Protein AF-0000000082827332 (afdb_homodimer)

Nearest PDB structures (foldseek):
  1jls-assembly1_D  TM=3.644E-01  e=3.080E+00  Toxoplasma gondii
  1zx4-assembly1_A  TM=2.100E-01  e=2.123E+00  Punavirus P1
  1jls-assembly1_D  TM=3.646E-01  e=3.015E+00  Toxoplasma gondii
  1zx4-assembly1_A  TM=2.100E-01  e=2.075E+00  Punavirus P1

InterPro domains:
  IPR059912 Uncharacterised protein YwmA [PF27472] (19-154)

Structure (mmCIF, N/CA/C/O backbone):
data_AF-0000000082827332-model_v1
#
loop_
_entity.id
_entity.type
_entity.pdbx_description
1 polymer 'Uncharacterized protein'
#
loop_
_atom_site.group_PDB
_atom_site.id
_atom_site.type_symbol
_atom_site.label_atom_id
_atom_site.label_alt_id
_atom_site.label_comp_id
_atom_site.label_asym_id
_atom_site.label_entity_id
_atom_site.label_seq_id
_atom_site.pdbx_PDB_ins_code
_atom_site.Cartn_x
_atom_site.Cartn_y
_atom_site.Cartn_z
_atom_site.occupancy
_atom_site.B_iso_or_equiv
_atom_site.auth_seq_id
_atom_site.auth_comp_id
_atom_site.auth_asym_id
_atom_site.auth_atom_id
_atom_site.pdbx_PDB_model_num
ATOM 1 N N . MET A 1 1 ? -8.5 -27.906 13.898 1 19.55 1 MET A N 1
ATOM 2 C CA . MET A 1 1 ? -8.656 -26.453 13.898 1 19.55 1 MET A CA 1
ATOM 3 C C . MET A 1 1 ? -8.562 -25.891 12.484 1 19.55 1 MET A C 1
ATOM 5 O O . MET A 1 1 ? -7.609 -26.188 11.758 1 19.55 1 MET A O 1
ATOM 9 N N . ASP A 1 2 ? -9.648 -25.703 11.688 1 22.03 2 ASP A N 1
ATOM 10 C CA . ASP A 1 2 ? -9.945 -25.406 10.289 1 22.03 2 ASP A CA 1
ATOM 11 C C . ASP A 1 2 ? -9.336 -24.062 9.883 1 22.03 2 ASP A C 1
ATOM 13 O O . ASP A 1 2 ? -9.719 -23.016 10.406 1 22.03 2 ASP A O 1
ATOM 17 N N . HIS A 1 3 ? -8.141 -23.875 9.773 1 28.16 3 HIS A N 1
ATOM 18 C CA . HIS A 1 3 ? -7.328 -22.688 9.5 1 28.16 3 HIS A CA 1
ATOM 19 C C . HIS A 1 3 ? -7.742 -22.016 8.195 1 28.16 3 HIS A C 1
ATOM 21 O O . HIS A 1 3 ? -7.16 -22.297 7.141 1 28.16 3 HIS A O 1
ATOM 27 N N . SER A 1 4 ? -9.031 -21.922 7.93 1 31.39 4 SER A N 1
ATOM 28 C CA . SER A 1 4 ? -9.617 -21.203 6.809 1 31.39 4 SER A CA 1
ATOM 29 C C . SER A 1 4 ? -9.172 -19.75 6.793 1 31.39 4 SER A C 1
ATOM 31 O O . SER A 1 4 ? -9.422 -19 7.746 1 31.39 4 SER A O 1
ATOM 33 N N . PHE A 1 5 ? -8.078 -19.531 6.441 1 34.69 5 PHE A N 1
ATOM 34 C CA . PHE A 1 5 ? -7.566 -18.172 6.301 1 34.69 5 PHE A CA 1
ATOM 35 C C . PHE A 1 5 ? -8.5 -17.344 5.438 1 34.69 5 PHE A C 1
ATOM 37 O O . PHE A 1 5 ? -8.148 -16.969 4.309 1 34.69 5 PHE A O 1
ATOM 44 N N . PHE A 1 6 ? -9.773 -17.797 5.418 1 35.75 6 PHE A N 1
ATOM 45 C CA . PHE A 1 6 ? -10.734 -17.031 4.617 1 35.75 6 PHE A CA 1
ATOM 46 C C . PHE A 1 6 ? -11.047 -15.695 5.27 1 35.75 6 PHE A C 1
ATOM 48 O O . PHE A 1 6 ? -11.844 -15.625 6.207 1 35.75 6 PHE A O 1
ATOM 55 N N . GLN A 1 7 ? -10.227 -14.828 5.504 1 34.66 7 GLN A N 1
ATOM 56 C CA . GLN A 1 7 ? -10.82 -13.586 5.992 1 34.66 7 GLN A CA 1
ATOM 57 C C . GLN A 1 7 ? -11.125 -12.633 4.84 1 34.66 7 GLN A C 1
ATOM 59 O O . GLN A 1 7 ? -10.375 -11.672 4.613 1 34.66 7 GLN A O 1
ATOM 64 N N . PRO A 1 8 ? -12.062 -13.078 3.936 1 40.44 8 PRO A N 1
ATOM 65 C CA . PRO A 1 8 ? -12.398 -12.352 2.709 1 40.44 8 PRO A CA 1
ATOM 66 C C . PRO A 1 8 ? -12.633 -10.859 2.949 1 40.44 8 PRO A C 1
ATOM 68 O 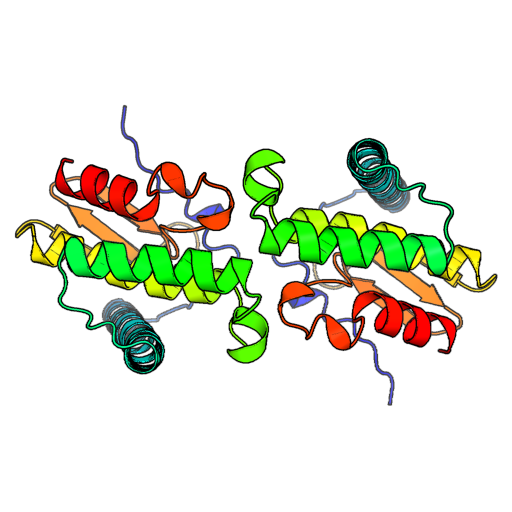O . PRO A 1 8 ? -12.367 -10.039 2.07 1 40.44 8 PRO A O 1
ATOM 71 N N . GLU A 1 9 ? -13.172 -10.664 4.074 1 39.88 9 GLU A N 1
ATOM 72 C CA . GLU A 1 9 ? -13.742 -9.328 4.258 1 39.88 9 GLU A CA 1
ATOM 73 C C . GLU A 1 9 ? -12.664 -8.258 4.129 1 39.88 9 GLU A C 1
ATOM 75 O O . GLU A 1 9 ? -12.898 -7.207 3.521 1 39.88 9 GLU A O 1
ATOM 80 N N . LYS A 1 10 ? -11.719 -8.531 4.891 1 40.97 10 LYS A N 1
ATOM 81 C CA . LYS A 1 10 ? -10.703 -7.48 4.941 1 40.97 10 LYS A CA 1
ATOM 82 C C . LYS A 1 10 ? -10.008 -7.324 3.596 1 40.97 10 LYS A C 1
ATOM 84 O O . LYS A 1 10 ? -9.594 -6.223 3.229 1 40.97 10 LYS A O 1
ATOM 89 N N . GLN A 1 11 ? -9.789 -8.562 3.051 1 43.12 11 GLN A N 1
ATOM 90 C CA . GLN A 1 11 ? -8.961 -8.547 1.847 1 43.12 11 GLN A CA 1
ATOM 91 C C . GLN A 1 11 ? -9.711 -7.922 0.675 1 43.12 11 GLN A C 1
ATOM 93 O O . GLN A 1 11 ? -9.094 -7.371 -0.239 1 43.12 11 GLN A O 1
ATOM 98 N N . TYR A 1 12 ? -11.023 -8.133 0.692 1 45.22 12 TYR A N 1
ATOM 99 C CA . TYR A 1 12 ? -11.773 -7.613 -0.446 1 45.22 12 TYR A CA 1
ATOM 100 C C . TYR A 1 12 ? -12.398 -6.262 -0.12 1 45.22 12 TYR A C 1
ATOM 102 O O . TYR A 1 12 ? -13.414 -6.191 0.572 1 45.22 12 TYR A O 1
ATOM 110 N N . GLY A 1 13 ? -11.742 -5.582 0.667 1 43.34 13 GLY A N 1
ATOM 111 C CA . GLY A 1 13 ? -12.32 -4.266 0.866 1 43.34 13 GLY A CA 1
ATOM 112 C C . GLY A 1 13 ? -13.281 -3.861 -0.242 1 43.34 13 GLY A C 1
ATOM 113 O O . GLY A 1 13 ? -14.398 -3.43 0.026 1 43.34 13 GLY A O 1
ATOM 114 N N . GLU A 1 14 ? -12.672 -3.398 -1.425 1 51.81 14 GLU A N 1
ATOM 115 C CA . GLU A 1 14 ? -13.438 -2.785 -2.508 1 51.81 14 GLU A CA 1
ATOM 116 C C . GLU A 1 14 ? -14.492 -3.742 -3.049 1 51.81 14 GLU A C 1
ATOM 118 O O . GLU A 1 14 ? -14.453 -4.941 -2.766 1 51.81 14 GLU A O 1
ATOM 123 N N . ASP A 1 15 ? -15.195 -3.211 -4.066 1 62.81 15 ASP A N 1
ATOM 124 C CA . ASP A 1 15 ? -16.328 -3.629 -4.891 1 62.81 15 ASP A CA 1
ATOM 125 C C . ASP A 1 15 ? -16.016 -4.914 -5.648 1 62.81 15 ASP A C 1
ATOM 127 O O . ASP A 1 15 ? -15.281 -4.891 -6.641 1 62.81 15 ASP A O 1
ATOM 131 N N . LEU A 1 16 ? -16.203 -6.023 -4.883 1 77.44 16 LEU A N 1
ATOM 132 C CA . LEU A 1 16 ? -16.125 -7.273 -5.637 1 77.44 16 LEU A CA 1
ATOM 133 C C . LEU A 1 16 ? -17.031 -7.223 -6.863 1 77.44 16 LEU A C 1
ATOM 135 O O . LEU A 1 16 ? -18.156 -6.719 -6.789 1 77.44 16 LEU A O 1
ATOM 139 N N . PRO A 1 17 ? -16.406 -7.617 -7.898 1 83.31 17 PRO A N 1
ATOM 140 C CA . PRO A 1 17 ? -17.281 -7.633 -9.078 1 83.31 17 PRO A CA 1
ATOM 141 C C . PRO A 1 17 ? -18.469 -8.562 -8.906 1 83.31 17 PRO A C 1
ATOM 143 O O . PRO A 1 17 ? -18.375 -9.578 -8.211 1 83.31 17 PRO A O 1
ATOM 146 N N . ILE A 1 18 ? -19.562 -8.172 -9.5 1 90.75 18 ILE A N 1
ATOM 147 C CA . ILE A 1 18 ? -20.797 -8.945 -9.43 1 90.75 18 ILE A CA 1
ATOM 148 C C . ILE A 1 18 ? -21.078 -9.594 -10.781 1 90.75 18 ILE A C 1
ATOM 150 O O . ILE A 1 18 ? -20.906 -8.961 -11.828 1 90.75 18 ILE A O 1
ATOM 154 N N . PHE A 1 19 ? -21.547 -10.898 -10.672 1 93.38 19 PHE A N 1
ATOM 155 C CA . PHE A 1 19 ? -21.797 -11.656 -11.883 1 93.38 19 PHE A CA 1
ATOM 156 C C . PHE A 1 19 ? -23.172 -12.297 -11.844 1 93.38 19 PHE A C 1
ATOM 158 O O . PHE A 1 19 ? -23.672 -12.664 -10.773 1 93.38 19 PHE A O 1
ATOM 165 N N . GLU A 1 20 ? -23.766 -12.391 -13.008 1 92.62 20 GLU A N 1
ATOM 166 C CA . GLU A 1 20 ? -25.062 -13.07 -13.094 1 92.62 20 GLU A CA 1
ATOM 167 C C . GLU A 1 20 ? -24.891 -14.578 -12.977 1 92.62 20 GLU A C 1
ATOM 169 O O . GLU A 1 20 ? -25.734 -15.25 -12.359 1 92.62 20 GLU A O 1
ATOM 174 N N . GLN A 1 21 ? -23.844 -15.062 -13.617 1 92.19 21 GLN A N 1
ATOM 175 C CA . GLN A 1 21 ? -23.594 -16.5 -13.633 1 92.19 21 GLN A CA 1
ATOM 176 C C . GLN A 1 21 ? -22.188 -16.828 -13.172 1 92.19 21 GLN A C 1
ATOM 178 O O . GLN A 1 21 ? -21.266 -16.047 -13.383 1 92.19 21 GLN A O 1
ATOM 183 N N . GLU A 1 22 ? -22.062 -18 -12.641 1 92.62 22 GLU A N 1
ATOM 184 C CA . GLU A 1 22 ? -20.781 -18.453 -12.109 1 92.62 22 GLU A CA 1
ATOM 185 C C . GLU A 1 22 ? -19.719 -18.516 -13.203 1 92.62 22 GLU A C 1
ATOM 187 O O . GLU A 1 22 ? -18.547 -18.172 -12.969 1 92.62 22 GLU A O 1
ATOM 192 N N . TRP A 1 23 ? -20.078 -18.969 -14.391 1 94.06 23 TRP A N 1
ATOM 193 C CA . TRP A 1 23 ? -19.094 -19.141 -15.453 1 94.06 23 TRP A CA 1
ATOM 194 C C . TRP A 1 23 ? -18.5 -17.797 -15.875 1 94.06 23 TRP A C 1
ATOM 196 O O . TRP A 1 23 ? -17.359 -17.734 -16.328 1 94.06 23 TRP A O 1
ATOM 206 N N . GLU A 1 24 ? -19.266 -16.734 -15.68 1 95.81 24 GLU A N 1
ATOM 207 C CA . GLU A 1 24 ? -18.734 -15.398 -15.953 1 95.81 24 GLU A CA 1
ATOM 208 C C . GLU A 1 24 ? -17.625 -15.031 -14.977 1 95.81 24 GLU A C 1
ATOM 210 O O . GLU A 1 24 ? -16.625 -14.422 -15.375 1 95.81 24 GLU A O 1
ATOM 215 N N . ALA A 1 25 ? -17.844 -15.398 -13.75 1 94 25 ALA A N 1
ATOM 216 C CA . ALA A 1 25 ? -16.844 -15.141 -12.727 1 94 25 ALA A CA 1
ATOM 217 C C . ALA A 1 25 ? -15.562 -15.938 -13 1 94 25 ALA A C 1
ATOM 219 O O . ALA A 1 25 ? -14.453 -15.406 -12.883 1 94 25 ALA A O 1
ATOM 220 N N . ILE A 1 26 ? -15.742 -17.172 -13.406 1 95.19 26 ILE A N 1
ATOM 221 C CA . ILE A 1 26 ? -14.609 -18.031 -13.719 1 95.19 26 ILE A CA 1
ATOM 222 C C . ILE A 1 26 ? -13.805 -17.438 -14.859 1 95.19 26 ILE A C 1
ATOM 224 O O . ILE A 1 26 ? -12.578 -17.328 -14.781 1 95.19 26 ILE A O 1
ATOM 228 N N . ALA A 1 27 ? -14.484 -16.984 -15.844 1 95.81 27 ALA A N 1
ATOM 229 C CA . ALA A 1 27 ? -13.82 -16.375 -17 1 95.81 27 ALA A CA 1
ATOM 230 C C . ALA A 1 27 ? -13.109 -15.094 -16.594 1 95.81 27 ALA A C 1
ATOM 232 O O . ALA A 1 27 ? -11.992 -14.828 -17.047 1 95.81 27 ALA A O 1
ATOM 233 N N . PHE A 1 28 ? -13.773 -14.359 -15.812 1 94.81 28 PHE A N 1
ATOM 234 C CA . PHE A 1 28 ? -13.203 -13.094 -15.359 1 94.81 28 PHE A CA 1
ATOM 235 C C . PHE A 1 28 ? -11.891 -13.312 -14.625 1 94.81 28 PHE A C 1
ATOM 237 O O . PHE A 1 28 ? -10.891 -12.656 -14.914 1 94.81 28 PHE A O 1
ATOM 244 N N . TYR A 1 29 ? -11.859 -14.211 -13.734 1 94.19 29 TYR A N 1
ATOM 245 C CA . TYR A 1 29 ? -10.68 -14.414 -12.906 1 94.19 29 TYR A CA 1
ATOM 246 C C . TYR A 1 29 ? -9.578 -15.125 -13.688 1 94.19 29 TYR A C 1
ATOM 248 O O . TYR A 1 29 ? -8.391 -14.93 -13.422 1 94.19 29 TYR A O 1
ATOM 256 N N . TYR A 1 30 ? -9.969 -15.914 -14.633 1 95.62 30 TYR A N 1
ATOM 257 C CA . TYR A 1 30 ? -8.977 -16.484 -15.539 1 95.62 30 TYR A CA 1
ATOM 258 C C . TYR A 1 30 ? -8.25 -15.391 -16.312 1 95.62 30 TYR A C 1
ATOM 260 O O . TYR A 1 30 ? -7.02 -15.375 -16.391 1 95.62 30 TYR A O 1
ATOM 268 N N . ASP A 1 31 ? -9.039 -14.492 -16.844 1 95.81 31 ASP A N 1
ATOM 269 C CA . ASP A 1 31 ? -8.469 -13.375 -17.594 1 95.81 31 ASP A CA 1
ATOM 270 C C . ASP A 1 31 ? -7.602 -12.492 -16.688 1 95.81 31 ASP A C 1
ATOM 272 O O . ASP A 1 31 ? -6.555 -12.008 -17.125 1 95.81 31 ASP A O 1
ATOM 276 N N . TYR A 1 32 ? -8.125 -12.305 -15.57 1 94.38 32 TYR A N 1
ATOM 277 C CA . TYR A 1 32 ? -7.367 -11.523 -14.594 1 94.38 32 TYR A CA 1
ATOM 278 C C . TYR A 1 32 ? -5.992 -12.133 -14.359 1 94.38 32 TYR A C 1
ATOM 280 O O . TYR A 1 32 ? -4.977 -11.438 -14.414 1 94.38 32 TYR A O 1
ATOM 288 N N . ARG A 1 33 ? -5.926 -13.422 -14.172 1 96.06 33 ARG A N 1
ATOM 289 C CA . ARG A 1 33 ? -4.66 -14.102 -13.906 1 96.06 33 ARG A CA 1
ATOM 290 C C . ARG A 1 33 ? -3.729 -14 -15.109 1 96.06 33 ARG A C 1
ATOM 292 O O . ARG A 1 33 ? -2.537 -13.727 -14.961 1 96.06 33 ARG A O 1
ATOM 299 N N . GLN A 1 34 ? -4.289 -14.148 -16.25 1 96.56 34 GLN A N 1
ATOM 300 C CA . GLN A 1 34 ? -3.484 -14.078 -17.469 1 96.56 34 GLN A CA 1
ATOM 301 C C . GLN A 1 34 ? -2.877 -12.688 -17.641 1 96.56 34 GLN A C 1
ATOM 303 O O . GLN A 1 34 ? -1.705 -12.555 -18 1 96.56 34 GLN A O 1
ATOM 308 N N . SER A 1 35 ? -3.691 -11.766 -17.344 1 96.75 35 SER A N 1
ATOM 309 C CA . SER A 1 35 ? -3.217 -10.391 -17.484 1 96.75 35 SER A CA 1
ATOM 310 C C . SER A 1 35 ? -2.094 -10.102 -16.484 1 96.75 35 SER A C 1
ATOM 312 O O . SER A 1 35 ? -1.119 -9.422 -16.828 1 96.75 35 SER A O 1
ATOM 314 N N . GLN A 1 36 ? -2.287 -10.539 -15.281 1 96.31 36 GLN A N 1
ATOM 315 C CA . GLN A 1 36 ? -1.264 -10.352 -14.258 1 96.31 36 GLN A CA 1
ATOM 316 C C . GLN A 1 36 ? 0.057 -10.992 -14.672 1 96.31 36 GLN A C 1
ATOM 318 O O . GLN A 1 36 ? 1.119 -10.383 -14.547 1 96.31 36 GLN A O 1
ATOM 323 N N . ILE A 1 37 ? -0.009 -12.156 -15.188 1 98.06 37 ILE A N 1
ATOM 324 C CA . ILE A 1 37 ? 1.19 -12.891 -15.578 1 98.06 37 ILE A CA 1
ATOM 325 C C . ILE A 1 37 ? 1.849 -12.211 -16.781 1 98.06 37 ILE A C 1
ATOM 327 O O . ILE A 1 37 ? 3.076 -12.094 -16.844 1 98.06 37 ILE A O 1
ATOM 331 N N . GLU A 1 38 ? 1.048 -11.781 -17.688 1 97.38 38 GLU A N 1
ATOM 332 C CA . GLU A 1 38 ? 1.581 -11.102 -18.859 1 97.38 38 GLU A CA 1
ATOM 333 C C . GLU A 1 38 ? 2.334 -9.828 -18.453 1 97.38 38 GLU A C 1
ATOM 335 O O . GLU A 1 38 ? 3.438 -9.578 -18.953 1 97.38 38 GLU A O 1
ATOM 340 N N . GLU A 1 39 ? 1.723 -9.086 -17.609 1 97 39 GLU A N 1
ATOM 341 C CA . GLU A 1 39 ? 2.359 -7.859 -17.141 1 97 39 GLU A CA 1
ATOM 342 C C . GLU A 1 39 ? 3.646 -8.164 -16.375 1 97 39 GLU A C 1
ATOM 344 O O . GLU A 1 39 ? 4.66 -7.492 -16.578 1 97 39 GLU A O 1
ATOM 349 N N . LEU A 1 40 ? 3.605 -9.141 -15.531 1 98.44 40 LEU A N 1
ATOM 350 C CA . LEU A 1 40 ? 4.785 -9.539 -14.773 1 98.44 40 LEU A CA 1
ATOM 351 C C . LEU A 1 40 ? 5.898 -10.008 -15.695 1 98.44 40 LEU A C 1
ATOM 353 O O . LEU A 1 40 ? 7.066 -9.672 -15.492 1 98.44 40 LEU A O 1
ATOM 357 N N . ASN A 1 41 ? 5.512 -10.75 -16.641 1 98 41 ASN A N 1
ATOM 358 C CA . ASN A 1 41 ? 6.48 -11.273 -17.609 1 98 41 ASN A CA 1
ATOM 359 C C . ASN A 1 41 ? 7.188 -10.148 -18.359 1 98 41 ASN A C 1
ATOM 361 O O . ASN A 1 41 ? 8.398 -10.203 -18.578 1 98 41 ASN A O 1
ATOM 365 N N . GLU A 1 42 ? 6.441 -9.195 -18.797 1 96.75 42 GLU A N 1
ATOM 366 C CA . GLU A 1 42 ? 7.027 -8.047 -19.484 1 96.75 42 GLU A CA 1
ATOM 367 C C . GLU A 1 42 ? 8.055 -7.344 -18.609 1 96.75 42 GLU A C 1
ATOM 369 O O . GLU A 1 42 ? 9.148 -7.008 -19.078 1 96.75 42 GLU A O 1
ATOM 374 N N . LEU A 1 43 ? 7.695 -7.168 -17.422 1 97.19 43 LEU A N 1
ATOM 375 C CA . LEU A 1 43 ? 8.602 -6.523 -16.469 1 97.19 43 LEU A CA 1
ATOM 376 C C . LEU A 1 43 ? 9.852 -7.363 -16.266 1 97.19 43 LEU A C 1
ATOM 378 O O . LEU A 1 43 ? 10.969 -6.836 -16.297 1 97.19 43 LEU A O 1
ATOM 382 N N . CYS A 1 44 ? 9.727 -8.633 -16.047 1 97.81 44 CYS A N 1
ATOM 383 C CA . CYS A 1 44 ? 10.828 -9.547 -15.758 1 97.81 44 CYS A CA 1
ATOM 384 C C . CYS A 1 44 ? 11.773 -9.641 -16.953 1 97.81 44 CYS A C 1
ATOM 386 O O . CYS A 1 44 ? 12.984 -9.758 -16.766 1 97.81 44 CYS A O 1
ATOM 388 N N . GLN A 1 45 ? 11.203 -9.586 -18.094 1 96.06 45 GLN A N 1
ATOM 389 C CA . GLN A 1 45 ? 12.023 -9.68 -19.297 1 96.06 45 GLN A CA 1
ATOM 390 C C . GLN A 1 45 ? 13.055 -8.562 -19.359 1 96.06 45 GLN A C 1
ATOM 392 O O . GLN A 1 45 ? 14.18 -8.766 -19.797 1 96.06 45 GLN A O 1
ATOM 397 N N . PHE A 1 46 ? 12.703 -7.414 -18.953 1 95.56 46 PHE A N 1
ATOM 398 C CA . PHE A 1 46 ? 13.602 -6.27 -18.938 1 95.56 46 PHE A CA 1
ATOM 399 C C . PHE A 1 46 ? 14.789 -6.523 -18.016 1 95.56 46 PHE A C 1
ATOM 401 O O . PHE A 1 46 ? 15.844 -5.918 -18.188 1 95.56 46 PHE A O 1
ATOM 408 N N . TYR A 1 47 ? 14.656 -7.441 -17.125 1 96.81 47 TYR A N 1
ATOM 409 C CA . TYR A 1 47 ? 15.703 -7.727 -16.156 1 96.81 47 TYR A CA 1
ATOM 410 C C . TYR A 1 47 ? 16.281 -9.125 -16.359 1 96.81 47 TYR A C 1
ATOM 412 O O . TYR A 1 47 ? 16.922 -9.68 -15.461 1 96.81 47 TYR A O 1
ATOM 420 N N . ASN A 1 48 ? 15.938 -9.727 -17.438 1 96.69 48 ASN A N 1
ATOM 421 C CA . ASN A 1 48 ? 16.453 -11.023 -17.859 1 96.69 48 ASN A CA 1
ATOM 422 C C . ASN A 1 48 ? 16.031 -12.133 -16.906 1 96.69 48 ASN A C 1
ATOM 424 O O . ASN A 1 48 ? 16.844 -13.008 -16.562 1 96.69 48 ASN A O 1
ATOM 428 N N . ILE A 1 49 ? 14.867 -12.039 -16.391 1 97.69 49 ILE A N 1
ATOM 429 C CA . ILE A 1 49 ? 14.266 -13.086 -15.578 1 97.69 49 ILE A CA 1
ATOM 430 C C . ILE A 1 49 ? 13.211 -13.828 -16.391 1 97.69 49 ILE A C 1
ATOM 432 O O . ILE A 1 49 ? 12.32 -13.211 -16.984 1 97.69 49 ILE A O 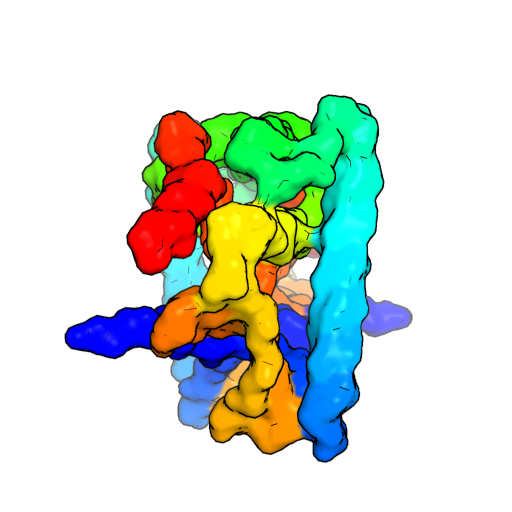1
ATOM 436 N N . SER A 1 50 ? 13.328 -15.102 -16.438 1 97.44 50 SER A N 1
ATOM 437 C CA . SER A 1 50 ? 12.336 -15.945 -17.109 1 97.44 50 SER A CA 1
ATOM 438 C C . SER A 1 50 ? 11.43 -16.641 -16.094 1 97.44 50 SER A C 1
ATOM 440 O O . SER A 1 50 ? 11.914 -17.312 -15.18 1 97.44 50 SER A O 1
ATOM 442 N N . LEU A 1 51 ? 10.25 -16.422 -16.25 1 97.81 51 LEU A N 1
ATOM 443 C CA . LEU A 1 51 ? 9.273 -17.094 -15.391 1 97.81 51 LEU A CA 1
ATOM 444 C C . LEU A 1 51 ? 9.055 -18.531 -15.836 1 97.81 51 LEU A C 1
ATOM 446 O O . LEU A 1 51 ? 8.297 -18.781 -16.766 1 97.81 51 LEU A O 1
ATOM 450 N N . THR A 1 52 ? 9.656 -19.469 -15.172 1 97.62 52 THR A N 1
ATOM 451 C CA . THR A 1 52 ? 9.664 -20.859 -15.594 1 97.62 52 THR A CA 1
ATOM 452 C C . THR A 1 52 ? 8.812 -21.719 -14.648 1 97.62 52 THR A C 1
ATOM 454 O O . THR A 1 52 ? 8.867 -22.953 -14.703 1 97.62 52 THR A O 1
ATOM 457 N N . TYR A 1 53 ? 8.164 -21.078 -13.727 1 96.69 53 TYR A N 1
ATOM 458 C CA . TYR A 1 53 ? 7.301 -21.734 -12.758 1 96.69 53 TYR A CA 1
ATOM 459 C C . TYR A 1 53 ? 8.102 -22.688 -11.875 1 96.69 53 TYR A C 1
ATOM 461 O O . TYR A 1 53 ? 7.645 -23.797 -11.562 1 96.69 53 TYR A O 1
ATOM 469 N N . THR A 1 54 ? 9.289 -22.25 -11.57 1 95.44 54 THR A N 1
ATOM 470 C CA . THR A 1 54 ? 10.164 -23.031 -10.703 1 95.44 54 THR A CA 1
ATOM 471 C C . THR A 1 54 ? 10.508 -22.234 -9.445 1 95.44 54 THR A C 1
ATOM 473 O O . THR A 1 54 ? 10.273 -21.031 -9.383 1 95.44 54 THR A O 1
ATOM 476 N N . ARG A 1 55 ? 11.047 -22.984 -8.516 1 95.19 55 ARG A N 1
ATOM 477 C CA . ARG A 1 55 ? 11.523 -22.328 -7.301 1 95.19 55 ARG A CA 1
ATOM 478 C C . ARG A 1 55 ? 12.617 -21.312 -7.613 1 95.19 55 ARG A C 1
ATOM 480 O O . ARG A 1 55 ? 12.68 -20.25 -6.996 1 95.19 55 ARG A O 1
ATOM 487 N N . GLU A 1 56 ? 13.453 -21.609 -8.555 1 96.25 56 GLU A N 1
ATOM 488 C CA . GLU A 1 56 ? 14.562 -20.75 -8.938 1 96.25 56 GLU A CA 1
ATOM 489 C C . GLU A 1 56 ? 14.062 -19.438 -9.523 1 96.25 56 GLU A C 1
ATOM 491 O O . GLU A 1 56 ? 14.594 -18.359 -9.203 1 96.25 56 GLU A O 1
ATOM 496 N N . SER A 1 57 ? 13.078 -19.531 -10.344 1 97.62 57 SER A N 1
ATOM 497 C CA . SER A 1 57 ? 12.547 -18.312 -10.93 1 97.62 57 SER A CA 1
ATOM 498 C C . SER A 1 57 ? 11.844 -17.453 -9.875 1 97.62 57 SER A C 1
ATOM 500 O O . SER A 1 57 ? 11.852 -16.234 -9.961 1 97.62 57 SER A O 1
ATOM 502 N N . LEU A 1 58 ? 11.289 -18.094 -8.883 1 97.75 58 LEU A N 1
ATOM 503 C CA . LEU A 1 58 ? 10.68 -17.375 -7.77 1 97.75 58 LEU A CA 1
ATOM 504 C C . LEU A 1 58 ? 11.742 -16.625 -6.965 1 97.75 58 LEU A C 1
ATOM 506 O O . LEU A 1 58 ? 11.5 -15.516 -6.492 1 97.75 58 LEU A O 1
ATOM 510 N N . GLU A 1 59 ? 12.805 -17.266 -6.832 1 98.12 59 GLU A N 1
ATOM 511 C CA . GLU A 1 59 ? 13.914 -16.641 -6.125 1 98.12 59 GLU A CA 1
ATOM 512 C C . GLU A 1 59 ? 14.383 -15.375 -6.848 1 98.12 59 GLU A C 1
ATOM 514 O O . GLU A 1 59 ? 14.625 -14.344 -6.215 1 98.12 59 GLU A O 1
ATOM 519 N N . GLU A 1 60 ? 14.547 -15.469 -8.141 1 98.31 60 GLU A N 1
ATOM 520 C CA . GLU A 1 60 ? 14.945 -14.312 -8.938 1 98.31 60 GLU A CA 1
ATOM 521 C C . GLU A 1 60 ? 13.898 -13.203 -8.852 1 98.31 60 GLU A C 1
ATOM 523 O O . GLU A 1 60 ? 14.25 -12.023 -8.75 1 98.31 60 GLU A O 1
ATOM 528 N N . LEU A 1 61 ? 12.688 -13.617 -8.875 1 98.56 61 LEU A N 1
ATOM 529 C CA . LEU A 1 61 ? 11.594 -12.656 -8.773 1 98.56 61 LEU A CA 1
ATOM 530 C C . LEU A 1 61 ? 11.609 -11.961 -7.418 1 98.56 61 LEU A C 1
ATOM 532 O O . LEU A 1 61 ? 11.398 -10.75 -7.336 1 98.56 61 LEU A O 1
ATOM 536 N N . GLU A 1 62 ? 11.781 -12.719 -6.352 1 98.56 62 GLU A N 1
ATOM 537 C CA . GLU A 1 62 ? 11.867 -12.141 -5.016 1 98.56 62 GLU A CA 1
ATOM 538 C C . GLU A 1 62 ? 13 -11.117 -4.93 1 98.56 62 GLU A C 1
ATOM 540 O O . GLU A 1 62 ? 12.836 -10.055 -4.328 1 98.56 62 GLU A O 1
ATOM 545 N N . ASN A 1 63 ? 14.102 -11.438 -5.488 1 98.25 63 ASN A N 1
ATOM 546 C CA . ASN A 1 63 ? 15.227 -10.5 -5.512 1 98.25 63 ASN A CA 1
ATOM 547 C C . ASN A 1 63 ? 14.867 -9.219 -6.254 1 98.25 63 ASN A C 1
ATOM 549 O O . ASN A 1 63 ? 15.227 -8.125 -5.809 1 98.25 63 ASN A O 1
ATOM 553 N N . LEU A 1 64 ? 14.227 -9.383 -7.363 1 98.44 64 LEU A N 1
ATOM 554 C CA . LEU A 1 64 ? 13.805 -8.211 -8.125 1 98.44 64 LEU A CA 1
ATOM 555 C C . LEU A 1 64 ? 12.836 -7.355 -7.312 1 98.44 64 LEU A C 1
ATOM 557 O O . LEU A 1 64 ? 12.906 -6.125 -7.355 1 98.44 64 LEU A O 1
ATOM 561 N N . TYR A 1 65 ? 11.898 -8.008 -6.605 1 98.56 65 TYR A N 1
ATOM 562 C CA . TYR A 1 65 ? 10.922 -7.309 -5.773 1 98.56 65 TYR A CA 1
ATOM 563 C C . TYR A 1 65 ? 11.617 -6.395 -4.77 1 98.56 65 TYR A C 1
ATOM 565 O O . TYR A 1 65 ? 11.344 -5.195 -4.719 1 98.56 65 TYR A O 1
ATOM 573 N N . PHE A 1 66 ? 12.531 -6.891 -4.008 1 98.44 66 PHE A N 1
ATOM 574 C CA . PHE A 1 66 ? 13.203 -6.102 -2.98 1 98.44 66 PHE A CA 1
ATOM 575 C C . PHE A 1 66 ? 14.141 -5.082 -3.611 1 98.44 66 PHE A C 1
ATOM 577 O O . PHE A 1 66 ? 14.281 -3.965 -3.107 1 98.44 66 PHE A O 1
ATOM 584 N N . GLN A 1 67 ? 14.758 -5.469 -4.727 1 97.75 67 GLN A N 1
ATOM 585 C CA . GLN A 1 67 ? 15.586 -4.512 -5.453 1 97.75 67 GLN A CA 1
ATOM 586 C C . GLN A 1 67 ? 14.766 -3.311 -5.914 1 97.75 67 GLN A C 1
ATOM 588 O O . GLN A 1 67 ? 15.25 -2.176 -5.871 1 97.75 67 GLN A O 1
ATOM 593 N N . SER A 1 68 ? 13.57 -3.586 -6.398 1 98 68 SER A N 1
ATOM 594 C CA . SER A 1 68 ? 12.719 -2.512 -6.902 1 98 68 SER A CA 1
ATOM 595 C C . SER A 1 68 ? 12.398 -1.504 -5.805 1 98 68 SER A C 1
ATOM 597 O O . SER A 1 68 ? 12.273 -0.307 -6.07 1 98 68 SER A O 1
ATOM 599 N N . ILE A 1 69 ? 12.227 -1.98 -4.605 1 97.25 69 ILE A N 1
ATOM 600 C CA . ILE A 1 69 ? 11.953 -1.12 -3.457 1 97.25 69 ILE A CA 1
ATOM 601 C C . ILE A 1 69 ? 13.219 -0.343 -3.086 1 97.25 69 ILE A C 1
ATOM 603 O O . ILE A 1 69 ? 13.195 0.886 -2.992 1 97.25 69 ILE A O 1
ATOM 607 N N . GLN A 1 70 ? 14.312 -0.988 -3.002 1 97.12 70 GLN A N 1
ATOM 608 C CA . GLN A 1 70 ? 15.57 -0.395 -2.559 1 97.12 70 GLN A CA 1
ATOM 609 C C . GLN A 1 70 ? 16.062 0.658 -3.549 1 97.12 70 GLN A C 1
ATOM 611 O O . GLN A 1 70 ? 16.672 1.648 -3.152 1 97.12 70 GLN A O 1
ATOM 616 N N . GLU A 1 71 ? 15.766 0.427 -4.762 1 96.94 71 GLU A N 1
ATOM 617 C CA . GLU A 1 71 ? 16.25 1.33 -5.797 1 96.94 71 GLU A CA 1
ATOM 618 C C . GLU A 1 71 ? 15.148 2.262 -6.289 1 96.94 71 GLU A C 1
ATOM 620 O O . GLU A 1 71 ? 15.328 2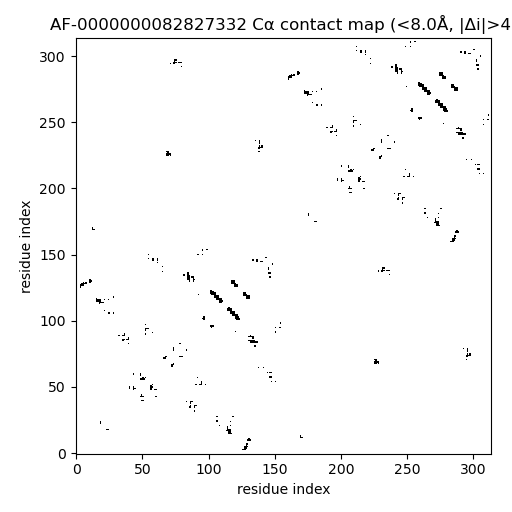.977 -7.277 1 96.94 71 GLU A O 1
ATOM 625 N N . LEU A 1 72 ? 13.984 2.225 -5.672 1 96.19 72 LEU A N 1
ATOM 626 C CA . LEU A 1 72 ? 12.844 3.098 -5.953 1 96.19 72 LEU A CA 1
ATOM 627 C C . LEU A 1 72 ? 12.383 2.941 -7.398 1 96.19 72 LEU A C 1
ATOM 629 O O . LEU A 1 72 ? 12.031 3.928 -8.047 1 96.19 72 LEU A O 1
ATOM 633 N N . LEU A 1 73 ? 12.414 1.738 -7.871 1 96.75 73 LEU A N 1
ATOM 634 C CA . LEU A 1 73 ? 12.086 1.484 -9.273 1 96.75 73 LEU A CA 1
ATOM 635 C C . LEU A 1 73 ? 10.578 1.522 -9.492 1 96.75 73 LEU A C 1
ATOM 637 O O . LEU A 1 73 ? 10.117 1.634 -10.625 1 96.75 73 LEU A O 1
ATOM 641 N N . LEU A 1 74 ? 9.781 1.379 -8.461 1 96.81 74 LEU A N 1
ATOM 642 C CA . LEU A 1 74 ? 8.328 1.38 -8.594 1 96.81 74 LEU A CA 1
ATOM 643 C C . LEU A 1 74 ? 7.84 2.693 -9.195 1 96.81 74 LEU A C 1
ATOM 645 O O . LEU A 1 74 ? 6.852 2.715 -9.93 1 96.81 74 LEU A O 1
ATOM 649 N N . ALA A 1 75 ? 8.469 3.77 -8.875 1 95.56 75 ALA A N 1
ATOM 650 C CA . ALA A 1 75 ? 8.148 5.07 -9.461 1 95.56 75 ALA A CA 1
ATOM 651 C C . ALA A 1 75 ? 8.406 5.07 -10.969 1 95.56 75 ALA A C 1
ATOM 653 O O . ALA A 1 75 ? 7.562 5.516 -11.75 1 95.56 75 ALA A O 1
ATOM 654 N N . ASP A 1 76 ? 9.508 4.484 -11.375 1 95.5 76 ASP A N 1
ATOM 655 C CA . ASP A 1 76 ? 9.859 4.406 -12.789 1 95.5 76 ASP A CA 1
ATOM 656 C C . ASP A 1 76 ? 8.867 3.535 -13.555 1 95.5 76 ASP A C 1
ATOM 658 O O . ASP A 1 76 ? 8.539 3.824 -14.711 1 95.5 76 ASP A O 1
ATOM 662 N N . TRP A 1 77 ? 8.492 2.451 -12.836 1 95.88 77 TRP A N 1
ATOM 663 C CA . TRP A 1 77 ? 7.582 1.498 -13.469 1 95.88 77 TRP A CA 1
ATOM 664 C C . TRP A 1 77 ? 6.145 2.004 -13.414 1 95.88 77 TRP A C 1
ATOM 666 O O . TRP A 1 77 ? 5.258 1.434 -14.055 1 95.88 77 TRP A O 1
ATOM 676 N N . ASN A 1 78 ? 5.922 3.088 -12.641 1 95.06 78 ASN A N 1
ATOM 677 C CA . ASN A 1 78 ? 4.555 3.51 -12.352 1 95.06 78 ASN A CA 1
ATOM 678 C C . ASN A 1 78 ? 3.693 2.338 -11.891 1 95.06 78 ASN A C 1
ATOM 680 O O . ASN A 1 78 ? 2.611 2.105 -12.43 1 95.06 78 ASN A O 1
ATOM 684 N N . LEU A 1 79 ? 4.215 1.669 -10.945 1 96.75 79 LEU A N 1
ATOM 685 C CA . LEU A 1 79 ? 3.598 0.438 -10.469 1 96.75 79 LEU A CA 1
ATOM 686 C C . LEU A 1 79 ? 3.447 0.456 -8.953 1 96.75 79 LEU A C 1
ATOM 688 O O . LEU A 1 79 ? 4.43 0.297 -8.227 1 96.75 79 LEU A O 1
ATOM 692 N N . PRO A 1 80 ? 2.225 0.56 -8.469 1 95.75 80 PRO A N 1
ATOM 693 C CA . PRO A 1 80 ? 2.021 0.493 -7.02 1 95.75 80 PRO A CA 1
ATOM 694 C C . PRO A 1 80 ? 2.449 -0.846 -6.422 1 95.75 80 PRO A C 1
ATOM 696 O O . PRO A 1 80 ? 2.246 -1.895 -7.043 1 95.75 80 PRO A O 1
ATOM 699 N N . ILE A 1 81 ? 2.904 -0.779 -5.215 1 96.81 81 ILE A N 1
ATOM 700 C CA . ILE A 1 81 ? 3.492 -1.952 -4.578 1 96.81 81 ILE A CA 1
ATOM 701 C C . ILE A 1 81 ? 2.438 -3.047 -4.438 1 96.81 81 ILE A C 1
ATOM 703 O O . ILE A 1 81 ? 2.732 -4.23 -4.625 1 96.81 81 ILE A O 1
ATOM 707 N N . GLU A 1 82 ? 1.231 -2.664 -4.137 1 94.06 82 GLU A N 1
ATOM 708 C CA . GLU A 1 82 ? 0.146 -3.629 -3.984 1 94.06 82 GLU A CA 1
ATOM 709 C C . GLU A 1 82 ? -0.128 -4.363 -5.293 1 94.06 82 GLU A C 1
ATOM 711 O O . GLU A 1 82 ? -0.381 -5.566 -5.293 1 94.06 82 GLU A O 1
ATOM 716 N N . GLU A 1 83 ? -0.102 -3.605 -6.359 1 94.94 83 GLU A N 1
ATOM 717 C CA . GLU A 1 83 ? -0.333 -4.219 -7.664 1 94.94 83 GLU A CA 1
ATOM 718 C C . GLU A 1 83 ? 0.792 -5.18 -8.031 1 94.94 83 GLU A C 1
ATOM 720 O O . GLU A 1 83 ? 0.544 -6.246 -8.594 1 94.94 83 GLU A O 1
ATOM 725 N N . PHE A 1 84 ? 1.97 -4.801 -7.758 1 97.88 84 PHE A N 1
ATOM 726 C CA . PHE A 1 84 ? 3.107 -5.688 -7.977 1 97.88 84 PHE A CA 1
ATOM 727 C C . PHE A 1 84 ? 2.949 -6.977 -7.176 1 97.88 84 PHE A C 1
ATOM 729 O O . PHE A 1 84 ? 3.17 -8.07 -7.703 1 97.88 84 PHE A O 1
ATOM 736 N N . GLU A 1 85 ? 2.52 -6.809 -5.945 1 97.12 85 GLU A N 1
ATOM 737 C CA . GLU A 1 85 ? 2.334 -7.957 -5.066 1 97.12 85 GLU A CA 1
ATOM 738 C C . GLU A 1 85 ? 1.23 -8.875 -5.586 1 97.12 85 GLU A C 1
ATOM 740 O O . GLU A 1 85 ? 1.32 -10.102 -5.453 1 97.12 85 GLU A O 1
ATOM 745 N N . LYS A 1 86 ? 0.274 -8.266 -6.156 1 95.12 86 LYS A N 1
ATOM 746 C CA . LYS A 1 86 ? -0.794 -9.07 -6.746 1 95.12 86 LYS A CA 1
ATOM 747 C C . LYS A 1 86 ? -0.273 -9.906 -7.91 1 95.12 86 LYS A C 1
ATOM 749 O O . LYS A 1 86 ? -0.62 -11.086 -8.039 1 95.12 86 LYS A O 1
ATOM 754 N N . MET A 1 87 ? 0.534 -9.289 -8.75 1 97.5 87 MET A N 1
ATOM 755 C CA . MET A 1 87 ? 1.15 -10.023 -9.844 1 97.5 87 MET A CA 1
ATOM 756 C C . MET A 1 87 ? 1.977 -11.195 -9.32 1 97.5 87 MET A C 1
ATOM 758 O O . MET A 1 87 ? 1.859 -12.312 -9.82 1 97.5 87 MET A O 1
ATOM 762 N N . ILE A 1 88 ? 2.721 -10.93 -8.328 1 98.19 88 ILE A N 1
ATOM 763 C CA . ILE A 1 88 ? 3.602 -11.93 -7.742 1 98.19 88 ILE A CA 1
ATOM 764 C C . ILE A 1 88 ? 2.768 -13.047 -7.121 1 98.19 88 ILE A C 1
ATOM 766 O O . ILE A 1 88 ? 3.131 -14.227 -7.203 1 98.19 88 ILE A O 1
ATOM 770 N N . SER A 1 89 ? 1.703 -12.688 -6.52 1 96.38 89 SER A N 1
ATOM 771 C CA . SER A 1 89 ? 0.816 -13.656 -5.883 1 96.38 89 SER A CA 1
ATOM 772 C C . SER A 1 89 ? 0.311 -14.688 -6.891 1 96.38 89 SER A C 1
ATOM 774 O O . SER A 1 89 ? 0.307 -15.883 -6.613 1 96.38 89 SER A O 1
ATOM 776 N N . VAL A 1 90 ? -0.141 -14.188 -8.008 1 96.75 90 VAL A N 1
ATOM 777 C CA . VAL A 1 90 ? -0.638 -15.086 -9.039 1 96.75 90 VAL A CA 1
ATOM 778 C C . VAL A 1 90 ? 0.473 -16.047 -9.477 1 96.75 90 VAL A C 1
ATOM 780 O O . VAL A 1 90 ? 0.262 -17.25 -9.562 1 96.75 90 VAL A O 1
ATOM 783 N N . TYR A 1 91 ? 1.634 -15.531 -9.75 1 98.06 91 TYR A N 1
ATOM 784 C CA . TYR A 1 91 ? 2.752 -16.344 -10.195 1 98.06 91 TYR A CA 1
ATOM 785 C C . TYR A 1 91 ? 3.139 -17.375 -9.133 1 98.06 91 TYR A C 1
ATOM 787 O O . TYR A 1 91 ? 3.449 -18.531 -9.461 1 98.06 91 TYR A O 1
ATOM 795 N N . LEU A 1 92 ? 3.17 -17.016 -7.941 1 97.06 92 LEU A N 1
ATOM 796 C CA . LEU A 1 92 ? 3.475 -17.906 -6.832 1 97.06 92 LEU A CA 1
ATOM 797 C C . LEU A 1 92 ? 2.533 -19.109 -6.832 1 97.06 92 LEU A C 1
ATOM 799 O O . LEU A 1 92 ? 2.979 -20.25 -6.734 1 97.06 92 LEU A O 1
ATOM 803 N N . ILE A 1 93 ? 1.273 -18.828 -6.902 1 95.44 93 ILE A N 1
ATOM 804 C CA . ILE A 1 93 ? 0.279 -19.891 -6.859 1 95.44 93 ILE A CA 1
ATOM 805 C C . ILE A 1 93 ? 0.428 -20.781 -8.086 1 95.44 93 ILE A C 1
ATOM 807 O O . ILE A 1 93 ? 0.315 -22 -7.988 1 95.44 93 ILE A O 1
ATOM 811 N N . ASP A 1 94 ? 0.709 -20.125 -9.258 1 96.12 94 ASP A N 1
ATOM 812 C CA . ASP A 1 94 ? 0.967 -20.906 -10.469 1 96.12 94 ASP A CA 1
ATOM 813 C C . ASP A 1 94 ? 2.146 -21.859 -10.258 1 96.12 94 ASP A C 1
ATOM 815 O O . ASP A 1 94 ? 2.125 -22.984 -10.742 1 96.12 94 ASP A O 1
ATOM 819 N N . CYS A 1 95 ? 3.139 -21.359 -9.602 1 96.19 95 CYS A N 1
ATOM 820 C CA . CYS A 1 95 ? 4.297 -22.203 -9.32 1 96.19 95 CYS A CA 1
ATOM 821 C C . CYS A 1 95 ? 3.912 -23.391 -8.438 1 96.19 95 CYS A C 1
ATOM 823 O O . CYS A 1 95 ? 4.379 -24.5 -8.656 1 96.19 95 CYS A O 1
ATOM 825 N N . VAL A 1 96 ? 3.109 -23.125 -7.453 1 94 96 VAL A N 1
ATOM 826 C CA . VAL A 1 96 ? 2.66 -24.188 -6.555 1 94 96 VAL A CA 1
ATOM 827 C C . VAL A 1 96 ? 1.853 -25.219 -7.332 1 94 96 VAL A C 1
ATOM 829 O O . VAL A 1 96 ? 2.051 -26.422 -7.164 1 94 96 VAL A O 1
ATOM 832 N N . ILE A 1 97 ? 1.02 -24.734 -8.133 1 94.06 97 ILE A N 1
ATOM 833 C CA . ILE A 1 97 ? 0.157 -25.609 -8.922 1 94.06 97 ILE A CA 1
ATOM 834 C C . ILE A 1 97 ? 1.007 -26.453 -9.875 1 94.06 97 ILE A C 1
ATOM 836 O O . ILE A 1 97 ? 0.699 -27.625 -10.117 1 94.06 97 ILE A O 1
ATOM 840 N N . ALA A 1 98 ? 2.055 -25.859 -10.406 1 93.75 98 ALA A N 1
ATOM 841 C CA . ALA A 1 98 ? 2.955 -26.594 -11.305 1 93.75 98 ALA A CA 1
ATOM 842 C C . ALA A 1 98 ? 3.67 -27.719 -10.562 1 93.75 98 ALA A C 1
ATOM 844 O O . ALA A 1 98 ? 4.031 -28.734 -11.172 1 93.75 98 ALA A O 1
ATOM 845 N N . HIS A 1 99 ? 3.826 -27.594 -9.305 1 91.06 99 HIS A N 1
ATOM 846 C CA . HIS A 1 99 ? 4.578 -28.562 -8.508 1 91.06 99 HIS A CA 1
ATOM 847 C C . HIS A 1 99 ? 3.66 -29.625 -7.922 1 91.06 99 HIS A C 1
ATOM 849 O O . HIS A 1 99 ? 4.129 -30.672 -7.473 1 91.06 99 HIS A O 1
ATOM 855 N N . HIS A 1 100 ? 2.402 -29.312 -7.871 1 88.19 100 HIS A N 1
ATOM 856 C CA . HIS A 1 100 ? 1.461 -30.234 -7.25 1 88.19 100 HIS A CA 1
ATOM 857 C C . HIS A 1 100 ? 0.259 -30.484 -8.156 1 88.19 100 HIS A C 1
ATOM 859 O O . HIS A 1 100 ? -0.518 -29.578 -8.43 1 88.19 100 HIS A O 1
ATOM 865 N N . GLU A 1 101 ? -0.068 -31.688 -8.258 1 84.19 101 GLU A N 1
ATOM 866 C CA . GLU A 1 101 ? -1.163 -32.062 -9.148 1 84.19 101 GLU A CA 1
ATOM 867 C C . GLU A 1 101 ? -2.518 -31.828 -8.484 1 84.19 101 GLU A C 1
ATOM 869 O O . GLU A 1 101 ? -3.529 -31.672 -9.172 1 84.19 101 GLU A O 1
ATOM 874 N N . ASP A 1 102 ? -2.432 -31.766 -7.23 1 88.5 102 ASP A N 1
ATOM 875 C CA . ASP A 1 102 ? -3.697 -31.641 -6.516 1 88.5 102 ASP A CA 1
ATOM 876 C C . ASP A 1 102 ? -4.023 -30.188 -6.227 1 88.5 102 ASP A C 1
ATOM 878 O O . ASP A 1 102 ? -4.984 -29.891 -5.52 1 88.5 102 ASP A O 1
ATOM 882 N N . ALA A 1 103 ? -3.215 -29.359 -6.715 1 90.81 103 ALA A N 1
ATOM 883 C CA . ALA A 1 103 ? -3.432 -27.938 -6.496 1 90.81 103 ALA A CA 1
ATOM 884 C C . ALA A 1 103 ? -4.098 -27.281 -7.703 1 90.81 103 ALA A C 1
ATOM 886 O O . ALA A 1 103 ? -3.77 -27.609 -8.852 1 90.81 103 ALA A O 1
ATOM 887 N N . GLU A 1 104 ? -5.117 -26.375 -7.426 1 93.62 104 GLU A N 1
ATOM 888 C CA . GLU A 1 104 ? -5.801 -25.703 -8.523 1 93.62 104 GLU A CA 1
ATOM 889 C C . GLU A 1 104 ? -6.367 -24.344 -8.086 1 93.62 104 GLU A C 1
ATOM 891 O O . GLU A 1 104 ? -6.598 -24.125 -6.891 1 93.62 104 GLU A O 1
ATOM 896 N N . TRP A 1 105 ? -6.535 -23.5 -9.102 1 93.94 105 TRP A N 1
ATOM 897 C CA . TRP A 1 105 ? -7.305 -22.281 -8.852 1 93.94 105 TRP A CA 1
ATOM 898 C C . TRP A 1 105 ? -8.789 -22.594 -8.711 1 93.94 105 TRP A C 1
ATOM 900 O O . TRP A 1 105 ? -9.32 -23.438 -9.43 1 93.94 105 TRP A O 1
ATOM 910 N N . VAL A 1 106 ? -9.445 -21.812 -7.797 1 92.38 106 VAL A N 1
ATOM 911 C CA . VAL A 1 106 ? -10.875 -22.016 -7.617 1 92.38 106 VAL A CA 1
ATOM 912 C C . VAL A 1 106 ? -11.594 -20.672 -7.543 1 92.38 106 VAL A C 1
ATOM 914 O O . VAL A 1 106 ? -11 -19.672 -7.137 1 92.38 106 VAL A O 1
ATOM 917 N N . VAL A 1 107 ? -12.758 -20.609 -8.023 1 91.44 107 VAL A N 1
ATOM 918 C CA . VAL A 1 107 ? -13.664 -19.469 -7.902 1 91.44 107 VAL A CA 1
ATOM 919 C C . VAL A 1 107 ? -14.922 -19.875 -7.137 1 91.44 107 VAL A C 1
ATOM 921 O O . VAL A 1 107 ? -15.547 -20.891 -7.465 1 91.44 107 VAL A O 1
ATOM 924 N N . LYS A 1 108 ? -15.188 -19.141 -6.078 1 88.25 108 LYS A N 1
ATOM 925 C CA . LYS A 1 108 ? -16.344 -19.5 -5.258 1 88.25 108 LYS A CA 1
ATOM 926 C C . LYS A 1 108 ? -17.203 -18.281 -4.961 1 88.25 108 LYS A C 1
ATOM 928 O O . LYS A 1 108 ? -16.703 -17.156 -4.883 1 88.25 108 LYS A O 1
ATOM 933 N N . PRO A 1 109 ? -18.422 -18.594 -4.754 1 87.75 109 PRO A N 1
ATOM 934 C CA . PRO A 1 109 ? -19.281 -17.484 -4.348 1 87.75 109 PRO A CA 1
ATOM 935 C C . PRO A 1 109 ? -18.859 -16.859 -3.018 1 87.75 109 PRO A C 1
ATOM 937 O O . PRO A 1 109 ? -18.438 -17.578 -2.105 1 87.75 109 PRO A O 1
ATOM 940 N N . TYR A 1 110 ? -18.969 -15.516 -2.99 1 83.69 110 TYR A N 1
ATOM 941 C CA . TYR A 1 110 ? -18.75 -14.781 -1.747 1 83.69 110 TYR A CA 1
ATOM 942 C C . TYR A 1 110 ? -20.031 -14.75 -0.906 1 83.69 110 TYR A C 1
ATOM 944 O O . TYR A 1 110 ? -21.078 -14.289 -1.369 1 83.69 110 TYR A O 1
ATOM 952 N N . PRO A 1 111 ? -19.953 -15.227 0.27 1 78.81 111 PRO A N 1
ATOM 953 C CA . PRO A 1 111 ? -21.188 -15.445 1.029 1 78.81 111 PRO A CA 1
ATOM 954 C C . PRO A 1 111 ? -21.859 -14.141 1.455 1 78.81 111 PRO A C 1
ATOM 956 O O . PRO A 1 111 ? -23.047 -14.125 1.742 1 78.81 111 PRO A O 1
ATOM 959 N N . TYR A 1 112 ? -21.203 -13.047 1.403 1 78.31 112 TYR A N 1
ATOM 960 C CA . TYR A 1 112 ? -21.734 -11.836 2.014 1 78.31 112 TYR A CA 1
ATOM 961 C C . TYR A 1 112 ? -22.266 -10.883 0.954 1 78.31 112 TYR A C 1
ATOM 963 O O . TYR A 1 112 ? -22.828 -9.836 1.28 1 78.31 112 TYR A O 1
ATOM 971 N N . THR A 1 113 ? -22.078 -11.125 -0.264 1 79.12 113 THR A N 1
ATOM 972 C CA . THR A 1 113 ? -22.562 -10.297 -1.359 1 79.12 113 THR A CA 1
ATOM 973 C C . THR A 1 113 ? -23.062 -11.156 -2.51 1 79.12 113 THR A C 1
ATOM 975 O O . THR A 1 113 ? -22.281 -11.867 -3.15 1 79.12 113 THR A O 1
ATOM 978 N N . ASP A 1 114 ? -24.344 -11.031 -2.732 1 85.25 114 ASP A N 1
ATOM 979 C CA . ASP A 1 114 ? -24.969 -11.836 -3.787 1 85.25 114 ASP A CA 1
ATOM 980 C C . ASP A 1 114 ? -24.344 -11.523 -5.145 1 85.25 114 ASP A C 1
ATOM 982 O O . ASP A 1 114 ? -24.188 -10.359 -5.512 1 85.25 114 ASP A O 1
ATOM 986 N N . GLY A 1 115 ? -23.953 -12.625 -5.805 1 89.94 115 GLY A N 1
ATOM 987 C CA . GLY A 1 115 ? -23.422 -12.477 -7.152 1 89.94 115 GLY A CA 1
ATOM 988 C C . GLY A 1 115 ? -21.938 -12.195 -7.176 1 89.94 115 GLY A C 1
ATOM 989 O O . GLY A 1 115 ? -21.328 -12.102 -8.25 1 89.94 115 GLY A O 1
ATOM 990 N N . ALA A 1 116 ? -21.453 -12.055 -5.957 1 88.75 116 ALA A N 1
ATOM 991 C CA . ALA A 1 116 ? -20.016 -11.812 -5.863 1 88.75 116 ALA A CA 1
ATOM 992 C C . ALA A 1 116 ? -19.25 -13.125 -5.746 1 88.75 116 ALA A C 1
ATOM 994 O O . ALA A 1 116 ? -19.734 -14.086 -5.148 1 88.75 116 ALA A O 1
ATOM 995 N N . TYR A 1 117 ? -18.094 -13.188 -6.449 1 88.69 117 TYR A N 1
ATOM 996 C CA . TYR A 1 117 ? -17.234 -14.367 -6.422 1 88.69 117 TYR A CA 1
ATOM 997 C C . TYR A 1 117 ? -15.812 -13.984 -6.035 1 88.69 117 TYR A C 1
ATOM 999 O O . TYR A 1 117 ? -15.375 -12.859 -6.273 1 88.69 117 TYR A O 1
ATOM 1007 N N . THR A 1 118 ? -15.18 -14.898 -5.453 1 88.94 118 THR A N 1
ATOM 1008 C CA . THR A 1 118 ? -13.773 -14.711 -5.102 1 88.94 118 THR A CA 1
ATOM 1009 C C . THR A 1 118 ? -12.906 -15.789 -5.742 1 88.94 118 THR A C 1
ATOM 1011 O O . THR A 1 118 ? -13.383 -16.891 -6.012 1 88.94 118 THR A O 1
ATOM 1014 N N . MET A 1 119 ? -11.711 -15.289 -6 1 90.69 119 MET A N 1
ATOM 1015 C CA . MET A 1 119 ? -10.711 -16.234 -6.488 1 90.69 119 MET A CA 1
ATOM 1016 C C . MET A 1 119 ? -9.852 -16.75 -5.34 1 90.69 119 MET A C 1
ATOM 1018 O O . MET A 1 119 ? -9.578 -16.031 -4.383 1 90.69 119 MET A O 1
ATOM 1022 N N . GLY A 1 120 ? -9.523 -18.078 -5.496 1 89.38 120 GLY A N 1
ATOM 1023 C CA . GLY A 1 120 ? -8.633 -18.688 -4.516 1 89.38 120 GLY A CA 1
ATOM 1024 C C . GLY A 1 120 ? -7.863 -19.875 -5.066 1 89.38 120 GLY A C 1
ATOM 1025 O O . GLY A 1 120 ? -7.723 -20.016 -6.281 1 89.38 120 GLY A O 1
ATOM 1026 N N . PHE A 1 121 ? -7.191 -20.453 -4.148 1 90.25 121 PHE A N 1
ATOM 1027 C CA . PHE A 1 121 ? -6.352 -21.609 -4.43 1 90.25 121 PHE A CA 1
ATOM 1028 C C . PHE A 1 121 ? -6.691 -22.766 -3.494 1 90.25 121 PHE A C 1
ATOM 1030 O O . PHE A 1 121 ? -6.973 -22.547 -2.312 1 90.25 121 PHE A O 1
ATOM 1037 N N . ARG A 1 122 ? -6.77 -23.969 -4.148 1 89.94 122 ARG A N 1
ATOM 1038 C CA . ARG A 1 122 ? -7.121 -25.156 -3.373 1 89.94 122 ARG A CA 1
ATOM 1039 C C . ARG A 1 122 ? -6.062 -26.234 -3.527 1 89.94 122 ARG A C 1
ATOM 1041 O O . ARG A 1 122 ? -5.543 -26.453 -4.621 1 89.94 122 ARG A O 1
ATOM 1048 N N . ARG A 1 123 ? -5.766 -26.719 -2.453 1 85.56 123 ARG A N 1
ATOM 1049 C CA . ARG A 1 123 ? -4.934 -27.922 -2.389 1 85.56 123 ARG A CA 1
ATOM 1050 C C . ARG A 1 123 ? -5.508 -28.922 -1.403 1 85.56 123 ARG A C 1
ATOM 1052 O O . ARG A 1 123 ? -5.781 -28.594 -0.248 1 85.56 123 ARG A O 1
ATOM 1059 N N . HIS A 1 124 ? -5.629 -30.062 -1.926 1 82.75 124 HIS A N 1
ATOM 1060 C CA . HIS A 1 124 ? -6.316 -31.094 -1.154 1 82.75 124 HIS A CA 1
ATOM 1061 C C . HIS A 1 124 ? -7.652 -30.594 -0.623 1 82.75 124 HIS A C 1
ATOM 1063 O O . HIS A 1 124 ? -8.531 -30.203 -1.401 1 82.75 124 HIS A O 1
ATOM 1069 N N . ARG A 1 125 ? -7.875 -30.516 0.64 1 77.94 125 ARG A N 1
ATOM 1070 C CA . ARG A 1 125 ? -9.164 -30.125 1.192 1 77.94 125 ARG A CA 1
ATOM 1071 C C . ARG A 1 125 ? -9.117 -28.703 1.728 1 77.94 125 ARG A C 1
ATOM 1073 O O . ARG A 1 125 ? -10.109 -28.203 2.277 1 77.94 125 ARG A O 1
ATOM 1080 N N . LYS A 1 126 ? -8.047 -28.078 1.41 1 78.81 126 LYS A N 1
ATOM 1081 C CA . LYS A 1 126 ? -7.902 -26.734 1.951 1 78.81 126 LYS A CA 1
ATOM 1082 C C . LYS A 1 126 ? -7.992 -25.688 0.845 1 78.81 126 LYS A C 1
ATOM 1084 O O . LYS A 1 126 ? -7.465 -25.891 -0.252 1 78.81 126 LYS A O 1
ATOM 1089 N N . SER A 1 127 ? -8.797 -24.719 1.096 1 79.44 127 SER A N 1
ATOM 1090 C CA . SER A 1 127 ? -8.938 -23.625 0.151 1 79.44 127 SER A CA 1
ATOM 1091 C C . SER A 1 127 ? -8.555 -22.297 0.794 1 79.44 127 SER A C 1
ATOM 1093 O O . SER A 1 127 ? -8.875 -22.047 1.96 1 79.44 127 SER A O 1
ATOM 1095 N N . TRP A 1 128 ? -7.734 -21.547 0.041 1 79 128 TRP A N 1
ATOM 1096 C CA . TRP A 1 128 ? -7.352 -20.188 0.453 1 79 128 TRP A CA 1
ATOM 1097 C C . TRP A 1 128 ? -7.891 -19.156 -0.521 1 79 128 TRP A C 1
ATOM 1099 O O . TRP A 1 128 ? -7.707 -19.281 -1.734 1 79 128 TRP A O 1
ATOM 1109 N N . HIS A 1 129 ? -8.625 -18.234 0.099 1 77.81 129 HIS A N 1
ATOM 1110 C CA . HIS A 1 129 ? -9.18 -17.203 -0.767 1 77.81 129 HIS A CA 1
ATOM 1111 C C . HIS A 1 129 ? -8.523 -15.844 -0.508 1 77.81 129 HIS A C 1
ATOM 1113 O O . HIS A 1 129 ? -8.492 -15.375 0.63 1 77.81 129 HIS A O 1
ATOM 1119 N N . THR A 1 130 ? -7.844 -15.469 -1.414 1 74.06 130 THR A N 1
ATOM 1120 C CA . THR A 1 130 ? -7.207 -14.164 -1.353 1 74.06 130 THR A CA 1
ATOM 1121 C C . THR A 1 130 ? -6.891 -13.648 -2.754 1 74.06 130 THR A C 1
ATOM 1123 O O . THR A 1 130 ? -6.684 -14.438 -3.678 1 74.06 130 THR A O 1
ATOM 1126 N N . MET A 1 131 ? -6.906 -12.258 -2.764 1 75.19 131 MET A N 1
ATOM 1127 C CA . MET A 1 131 ? -6.461 -11.656 -4.016 1 75.19 131 MET A CA 1
ATOM 1128 C C . MET A 1 131 ? -4.973 -11.328 -3.963 1 75.19 131 MET A C 1
ATOM 1130 O O . MET A 1 131 ? -4.348 -11.094 -5 1 75.19 131 MET A O 1
ATOM 1134 N N . ASN A 1 132 ? -4.477 -11.352 -2.855 1 86.62 132 ASN A N 1
ATOM 1135 C CA . ASN A 1 132 ? -3.074 -10.984 -2.695 1 86.62 132 ASN A CA 1
ATOM 1136 C C . ASN A 1 132 ? -2.414 -11.766 -1.567 1 86.62 132 ASN A C 1
ATOM 1138 O O . ASN A 1 132 ? -2.414 -11.328 -0.416 1 86.62 132 ASN A O 1
ATOM 1142 N N . THR A 1 133 ? -1.811 -12.883 -1.902 1 89.06 133 THR A N 1
ATOM 1143 C CA . THR A 1 133 ? -1.164 -13.758 -0.926 1 89.06 133 THR A CA 1
ATOM 1144 C C . THR A 1 133 ? 0.173 -13.172 -0.481 1 89.06 133 THR A C 1
ATOM 1146 O O . THR A 1 133 ? 0.729 -13.586 0.54 1 89.06 133 THR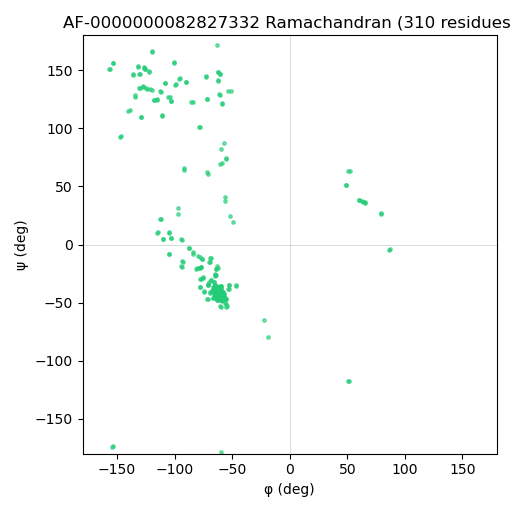 A O 1
ATOM 1149 N N . CYS A 1 134 ? 0.638 -12.188 -1.163 1 93.5 134 CYS A N 1
ATOM 1150 C CA . CYS A 1 134 ? 1.955 -11.617 -0.904 1 93.5 134 CYS A CA 1
ATOM 1151 C C . CYS A 1 134 ? 1.836 -10.203 -0.348 1 93.5 134 CYS A C 1
ATOM 1153 O O . CYS A 1 134 ? 2.768 -9.406 -0.467 1 93.5 134 CYS A O 1
ATOM 1155 N N . ASP A 1 135 ? 0.714 -9.891 0.212 1 92.25 135 ASP A N 1
ATOM 1156 C CA . ASP A 1 135 ? 0.454 -8.555 0.741 1 92.25 135 ASP A CA 1
ATOM 1157 C C . ASP A 1 135 ? 1.473 -8.18 1.814 1 92.25 135 ASP A C 1
ATOM 1159 O O . ASP A 1 135 ? 1.64 -8.906 2.799 1 92.25 135 ASP A O 1
ATOM 1163 N N . GLY A 1 136 ? 2.154 -7.148 1.594 1 94.56 136 GLY A N 1
ATOM 1164 C CA . GLY A 1 136 ? 3.074 -6.637 2.598 1 94.56 136 GLY A CA 1
ATOM 1165 C C . GLY A 1 136 ? 4.391 -7.391 2.637 1 94.56 136 GLY A C 1
ATOM 1166 O O . GLY A 1 136 ? 5.051 -7.445 3.676 1 94.56 136 GLY A O 1
ATOM 1167 N N . LEU A 1 137 ? 4.762 -7.957 1.586 1 96.38 137 LEU A N 1
ATOM 1168 C CA . LEU A 1 137 ? 6.031 -8.68 1.521 1 96.38 137 LEU A CA 1
ATOM 1169 C C . LEU A 1 137 ? 7.184 -7.801 1.995 1 96.38 137 LEU A C 1
ATOM 1171 O O . LEU A 1 137 ? 8.117 -8.289 2.637 1 96.38 137 LEU A O 1
ATOM 1175 N N . TYR A 1 138 ? 7.102 -6.508 1.704 1 96.81 138 TYR A N 1
ATOM 1176 C CA . TYR A 1 138 ? 8.156 -5.559 2.031 1 96.81 138 TYR A CA 1
ATOM 1177 C C . TYR A 1 138 ? 8.266 -5.359 3.537 1 96.81 138 TYR A C 1
ATOM 1179 O O . TYR A 1 138 ? 9.242 -4.785 4.027 1 96.81 138 TYR A O 1
ATOM 1187 N N . LEU A 1 139 ? 7.305 -5.848 4.281 1 96.69 139 LEU A N 1
ATOM 1188 C CA . LEU A 1 139 ? 7.324 -5.73 5.734 1 96.69 139 LEU A CA 1
ATOM 1189 C C . LEU A 1 139 ? 8.078 -6.898 6.367 1 96.69 139 LEU A C 1
ATOM 1191 O O . LEU A 1 139 ? 8.25 -6.941 7.586 1 96.69 139 LEU A O 1
ATOM 1195 N N . ARG A 1 140 ? 8.508 -7.82 5.539 1 95.69 140 ARG A N 1
ATOM 1196 C CA . ARG A 1 140 ? 9.32 -8.945 5.992 1 95.69 140 ARG A CA 1
ATOM 1197 C C . ARG A 1 140 ? 10.797 -8.711 5.695 1 95.69 140 ARG A C 1
ATOM 1199 O O . ARG A 1 140 ? 11.141 -7.91 4.82 1 95.69 140 ARG A O 1
ATOM 1206 N N . GLN A 1 141 ? 11.633 -9.422 6.492 1 95.69 141 GLN A N 1
ATOM 1207 C CA . GLN A 1 141 ? 13.07 -9.312 6.273 1 95.69 141 GLN A CA 1
ATOM 1208 C C . GLN A 1 141 ? 13.484 -10.023 4.988 1 95.69 141 GLN A C 1
ATOM 1210 O O . GLN A 1 141 ? 13.195 -11.203 4.805 1 95.69 141 GLN A O 1
ATOM 1215 N N . LYS A 1 142 ? 14.141 -9.258 4.148 1 95.81 142 LYS A N 1
ATOM 1216 C CA . LYS A 1 142 ? 14.602 -9.805 2.873 1 95.81 142 LYS A CA 1
ATOM 1217 C C . LYS A 1 142 ? 15.414 -11.078 3.084 1 95.81 142 LYS A C 1
ATOM 1219 O O . LYS A 1 142 ? 15.281 -12.039 2.322 1 95.81 142 LYS A O 1
ATOM 1224 N N . GLU A 1 143 ? 16.203 -11.125 4.102 1 95.06 143 GLU A N 1
ATOM 1225 C CA . GLU A 1 143 ? 17.109 -12.234 4.375 1 95.06 143 GLU A CA 1
ATOM 1226 C C . GLU A 1 143 ? 16.344 -13.523 4.645 1 95.06 143 GLU A C 1
ATOM 1228 O O . GLU A 1 143 ? 16.875 -14.617 4.48 1 95.06 143 GLU A O 1
ATOM 1233 N N . GLU A 1 144 ? 15.109 -13.438 5.016 1 95.12 144 GLU A N 1
ATOM 1234 C CA . GLU A 1 144 ? 14.297 -14.602 5.336 1 95.12 144 GLU A CA 1
ATOM 1235 C C . GLU A 1 144 ? 13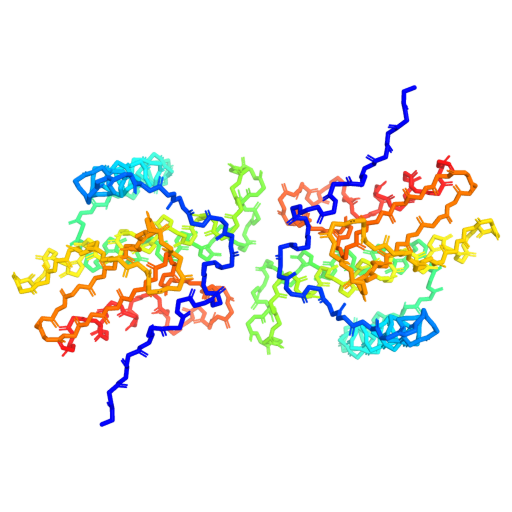.688 -15.211 4.074 1 95.12 144 GLU A C 1
ATOM 1237 O O . GLU A 1 144 ? 13.062 -16.281 4.129 1 95.12 144 GLU A O 1
ATOM 1242 N N . GLN A 1 145 ? 13.867 -14.531 2.939 1 96.88 145 GLN A N 1
ATOM 1243 C CA . GLN A 1 145 ? 13.289 -14.984 1.677 1 96.88 145 GLN A CA 1
ATOM 1244 C C . GLN A 1 145 ? 11.797 -15.281 1.825 1 96.88 145 GLN A C 1
ATOM 1246 O O . GLN A 1 145 ? 11.359 -16.406 1.589 1 96.88 145 GLN A O 1
ATOM 1251 N N . PRO A 1 146 ? 11.109 -14.242 2.131 1 97.25 146 PRO A N 1
ATOM 1252 C CA . PRO A 1 146 ? 9.719 -14.453 2.523 1 97.25 146 PRO A CA 1
ATOM 1253 C C . PRO A 1 146 ? 8.883 -15.086 1.412 1 97.25 146 PRO A C 1
ATOM 1255 O O . PRO A 1 146 ? 7.988 -15.891 1.688 1 97.25 146 PRO A O 1
ATOM 1258 N N . LEU A 1 147 ? 9.125 -14.742 0.2 1 97.69 147 LEU A N 1
ATOM 1259 C CA . LEU A 1 147 ? 8.367 -15.32 -0.902 1 97.69 147 LEU A CA 1
ATOM 1260 C C . LEU A 1 147 ? 8.664 -16.812 -1.041 1 97.69 147 LEU A C 1
ATOM 1262 O O . LEU A 1 147 ? 7.742 -17.609 -1.19 1 97.69 147 LEU A O 1
ATOM 1266 N N . LEU A 1 148 ? 9.914 -17.125 -0.992 1 97.31 148 LEU A N 1
ATOM 1267 C CA . LEU A 1 148 ? 10.305 -18.516 -1.084 1 97.31 148 LEU A CA 1
ATOM 1268 C C . LEU A 1 148 ? 9.766 -19.312 0.1 1 97.31 148 LEU A C 1
ATOM 1270 O O . LEU A 1 148 ? 9.359 -20.469 -0.055 1 97.31 148 LEU A O 1
ATOM 1274 N N . SER A 1 149 ? 9.828 -18.703 1.246 1 96.06 149 SER A N 1
ATOM 1275 C CA . SER A 1 149 ? 9.281 -19.344 2.436 1 96.06 149 SER A CA 1
ATOM 1276 C C . SER A 1 149 ? 7.793 -19.625 2.273 1 96.06 149 SER A C 1
ATOM 1278 O O . SER A 1 149 ? 7.312 -20.688 2.693 1 96.06 149 SER A O 1
ATOM 1280 N N . LEU A 1 150 ? 7.121 -18.703 1.695 1 94.06 150 LEU A N 1
ATOM 1281 C CA . LEU A 1 150 ? 5.699 -18.891 1.431 1 94.06 150 LEU A CA 1
ATOM 1282 C C . LEU A 1 150 ? 5.477 -20.031 0.445 1 94.06 150 LEU A C 1
ATOM 1284 O O . LEU A 1 150 ? 4.598 -20.875 0.65 1 94.06 150 LEU A O 1
ATOM 1288 N N . PHE A 1 151 ? 6.219 -20.094 -0.602 1 94.81 151 PHE A N 1
ATOM 1289 C CA . PHE A 1 151 ? 6.148 -21.172 -1.584 1 94.81 151 PHE A CA 1
ATOM 1290 C C . PHE A 1 151 ? 6.344 -22.531 -0.916 1 94.81 151 PHE A C 1
ATOM 1292 O O . PHE A 1 151 ? 5.547 -23.438 -1.119 1 94.81 151 PHE A O 1
ATOM 1299 N N . ASP A 1 152 ? 7.359 -22.547 -0.096 1 93.44 152 ASP A N 1
ATOM 1300 C CA . ASP A 1 152 ? 7.684 -23.812 0.577 1 93.44 152 ASP A CA 1
ATOM 1301 C C . ASP A 1 152 ? 6.551 -24.234 1.506 1 93.44 152 ASP A C 1
ATOM 1303 O O . ASP A 1 152 ? 6.25 -25.422 1.611 1 93.44 152 ASP A O 1
ATOM 1307 N N . SER A 1 153 ? 5.977 -23.297 2.143 1 89.81 153 SER A N 1
ATOM 1308 C CA . SER A 1 153 ? 4.871 -23.594 3.049 1 89.81 153 SER A CA 1
ATOM 1309 C C . SER A 1 153 ? 3.66 -24.125 2.287 1 89.81 153 SER A C 1
ATOM 1311 O O . SER A 1 153 ? 2.961 -25.016 2.764 1 89.81 153 SER A O 1
ATOM 1313 N N . LEU A 1 154 ? 3.418 -23.609 1.126 1 86.56 154 LEU A N 1
ATOM 1314 C CA . LEU A 1 154 ? 2.258 -23.984 0.329 1 86.56 154 LEU A CA 1
ATOM 1315 C C . LEU A 1 154 ? 2.48 -25.328 -0.347 1 86.56 154 LEU A C 1
ATOM 1317 O O . LEU A 1 154 ? 1.529 -26.094 -0.564 1 86.56 154 LEU A O 1
ATOM 1321 N N . VAL A 1 155 ? 3.734 -25.609 -0.634 1 83.88 155 VAL A N 1
ATOM 1322 C CA . VAL A 1 155 ? 4.062 -26.859 -1.284 1 83.88 155 VAL A CA 1
ATOM 1323 C C . VAL A 1 155 ? 4.043 -28 -0.257 1 83.88 155 VAL A C 1
ATOM 1325 O O . VAL A 1 155 ? 3.604 -29.109 -0.558 1 83.88 155 VAL A O 1
ATOM 1328 N N . ARG A 1 156 ? 4.496 -27.656 0.943 1 78.31 156 ARG A N 1
ATOM 1329 C CA . ARG A 1 156 ? 4.559 -28.672 1.979 1 78.31 156 ARG A CA 1
ATOM 1330 C C . ARG A 1 156 ? 3.184 -28.922 2.588 1 78.31 156 ARG A C 1
ATOM 1332 O O . ARG A 1 156 ? 2.945 -29.984 3.184 1 78.31 156 ARG A O 1
ATOM 1339 N N . SER A 1 157 ? 2.283 -28.078 2.486 1 66.19 157 SER A N 1
ATOM 1340 C CA . SER A 1 157 ? 0.976 -28.281 3.098 1 66.19 157 SER A CA 1
ATOM 1341 C C . SER A 1 157 ? 0.186 -29.359 2.357 1 66.19 157 SER A C 1
ATOM 1343 O O . SER A 1 157 ? 0.389 -29.578 1.16 1 66.19 157 SER A O 1
ATOM 1345 N N . MET B 1 1 ? -13.312 25.859 -12.484 1 19.69 1 MET B N 1
ATOM 1346 C CA . MET B 1 1 ? -13.188 24.406 -12.461 1 19.69 1 MET B CA 1
ATOM 1347 C C . MET B 1 1 ? -12.906 23.906 -11.047 1 19.69 1 MET B C 1
ATOM 1349 O O . MET B 1 1 ? -11.984 24.391 -10.383 1 19.69 1 MET B O 1
ATOM 1353 N N . ASP B 1 2 ? -13.875 23.594 -10.195 1 22.44 2 ASP B N 1
ATOM 1354 C CA . ASP B 1 2 ? -14.023 23.281 -8.781 1 22.44 2 ASP B CA 1
ATOM 1355 C C . ASP B 1 2 ? -13.18 22.062 -8.398 1 22.44 2 ASP B C 1
ATOM 1357 O O . ASP B 1 2 ? -13.414 20.953 -8.883 1 22.44 2 ASP B O 1
ATOM 1361 N N . HIS B 1 3 ? -11.961 22.094 -8.359 1 28.42 3 HIS B N 1
ATOM 1362 C CA . HIS B 1 3 ? -10.945 21.078 -8.133 1 28.42 3 HIS B CA 1
ATOM 1363 C C . HIS B 1 3 ? -11.156 20.359 -6.797 1 28.42 3 HIS B C 1
ATOM 1365 O O . HIS B 1 3 ? -10.547 20.719 -5.789 1 28.42 3 HIS B O 1
ATOM 1371 N N . SER B 1 4 ? -12.406 20.125 -6.434 1 31.25 4 SER B N 1
ATOM 1372 C CA . SER B 1 4 ? -12.781 19.344 -5.254 1 31.25 4 SER B CA 1
ATOM 1373 C C . SER B 1 4 ? -12.148 17.953 -5.273 1 31.25 4 SER B C 1
ATOM 1375 O O . SER B 1 4 ? -12.391 17.172 -6.191 1 31.25 4 SER B O 1
ATOM 1377 N N . PHE B 1 5 ? -10.992 17.875 -5.055 1 34.22 5 PHE B N 1
ATOM 1378 C CA . PHE B 1 5 ? -10.297 16.594 -4.938 1 34.22 5 PHE B CA 1
ATOM 1379 C C . PHE B 1 5 ? -11.047 15.656 -3.994 1 34.22 5 PHE B C 1
ATOM 1381 O O . PHE B 1 5 ? -10.547 15.32 -2.92 1 34.22 5 PHE B O 1
ATOM 1388 N N . PHE B 1 6 ? -12.344 16.016 -3.807 1 35.72 6 PHE B N 1
ATOM 1389 C CA . PHE B 1 6 ? -13.117 15.195 -2.889 1 35.72 6 PHE B CA 1
ATOM 1390 C C . PHE B 1 6 ? -13.422 13.836 -3.512 1 35.72 6 PHE B C 1
ATOM 1392 O O . PHE B 1 6 ? -14.336 13.719 -4.332 1 35.72 6 PHE B O 1
ATOM 1399 N N . GLN B 1 7 ? -12.602 12.992 -3.852 1 34.66 7 GLN B N 1
ATOM 1400 C CA . GLN B 1 7 ? -13.148 11.703 -4.254 1 34.66 7 GLN B CA 1
ATOM 1401 C C . GLN B 1 7 ? -13.219 10.742 -3.074 1 34.66 7 GLN B C 1
ATOM 1403 O O . GLN B 1 7 ? -12.359 9.867 -2.928 1 34.66 7 GLN B O 1
ATOM 1408 N N . PRO B 1 8 ? -14.109 11.125 -2.078 1 40.81 8 PRO B N 1
ATOM 1409 C CA . PRO B 1 8 ? -14.234 10.406 -0.806 1 40.81 8 PRO B CA 1
ATOM 1410 C C . PRO B 1 8 ? -14.312 8.891 -0.986 1 40.81 8 PRO B C 1
ATOM 1412 O O . PRO B 1 8 ? -13.828 8.141 -0.134 1 40.81 8 PRO B O 1
ATOM 1415 N N . GLU B 1 9 ? -14.961 8.602 -2.035 1 39.94 9 GLU B N 1
ATOM 1416 C CA . GLU B 1 9 ? -15.367 7.199 -2.129 1 39.94 9 GLU B CA 1
ATOM 1417 C C . GLU B 1 9 ? -14.156 6.27 -2.121 1 39.94 9 GLU B C 1
ATOM 1419 O O . GLU B 1 9 ? -14.18 5.223 -1.469 1 39.94 9 GLU B O 1
ATOM 1424 N N . LYS B 1 10 ? -13.367 6.57 -2.971 1 41.38 10 LYS B N 1
ATOM 1425 C CA . LYS B 1 10 ? -12.234 5.664 -3.156 1 41.38 10 LYS B CA 1
ATOM 1426 C C . LYS B 1 10 ? -11.328 5.656 -1.93 1 41.38 10 LYS B C 1
ATOM 1428 O O . LYS B 1 10 ? -10.68 4.648 -1.637 1 41.38 10 LYS B O 1
ATOM 1433 N N . GLN B 1 11 ? -11.289 6.949 -1.418 1 43.41 11 GLN B N 1
ATOM 1434 C CA . GLN B 1 11 ? -10.305 7.094 -0.35 1 43.41 11 GLN B CA 1
ATOM 1435 C C . GLN B 1 11 ? -10.758 6.371 0.916 1 43.41 11 GLN B C 1
ATOM 1437 O O . GLN B 1 11 ? -9.93 5.926 1.713 1 43.41 11 GLN B O 1
ATOM 1442 N N . TYR B 1 12 ? -12.133 6.383 1.124 1 45.66 12 TYR B N 1
ATOM 1443 C CA . TYR B 1 12 ? -12.609 5.766 2.357 1 45.66 12 TYR B CA 1
ATOM 1444 C C . TYR B 1 12 ? -13.055 4.328 2.113 1 45.66 12 TYR B C 1
ATOM 1446 O O . TYR B 1 12 ? -14.18 4.094 1.654 1 45.66 12 TYR B O 1
ATOM 1454 N N . GLY B 1 13 ? -12.461 3.818 1.124 1 43.31 13 GLY B N 1
ATOM 1455 C CA . GLY B 1 13 ? -12.875 2.434 0.972 1 43.31 13 GLY B CA 1
ATOM 1456 C C . GLY B 1 13 ? -13.414 1.828 2.254 1 43.31 13 GLY B C 1
ATOM 1457 O O . GLY B 1 13 ? -14.344 1.024 2.223 1 43.31 13 GLY B O 1
ATOM 1458 N N . GLU B 1 14 ? -12.562 1.686 3.301 1 52.22 14 GLU B N 1
ATOM 1459 C CA . GLU B 1 14 ? -12.953 1.004 4.531 1 52.22 14 GLU B CA 1
ATOM 1460 C C . GLU B 1 14 ? -14.094 1.738 5.23 1 52.22 14 GLU B C 1
ATOM 1462 O O . GLU B 1 14 ? -14.359 2.908 4.941 1 52.22 14 GLU B O 1
ATOM 1467 N N . ASP B 1 15 ? -14.594 1.074 6.23 1 63.03 15 ASP B N 1
ATOM 1468 C CA . ASP B 1 15 ? -15.672 1.357 7.172 1 63.03 15 ASP B CA 1
ATOM 1469 C C . ASP B 1 15 ? -15.422 2.664 7.918 1 63.03 15 ASP B C 1
ATOM 1471 O O . ASP B 1 15 ? -14.531 2.738 8.766 1 63.03 15 ASP B O 1
ATOM 1475 N N . LEU B 1 16 ? -15.898 3.744 7.262 1 77.69 16 LEU B N 1
ATOM 1476 C CA . LEU B 1 16 ? -15.867 4.992 8.016 1 77.69 16 LEU B CA 1
ATOM 1477 C C . LEU B 1 16 ? -16.562 4.832 9.359 1 77.69 16 LEU B C 1
ATOM 1479 O O . LEU B 1 16 ? -17.609 4.176 9.453 1 77.69 16 LEU B O 1
ATOM 1483 N N . PRO B 1 17 ? -15.852 5.309 10.305 1 83.5 17 PRO B N 1
ATOM 1484 C CA . PRO B 1 17 ? -16.531 5.223 11.602 1 83.5 17 PRO B CA 1
ATOM 1485 C C . PRO B 1 17 ? -17.844 5.992 11.625 1 83.5 17 PRO B C 1
ATOM 1487 O O . PRO B 1 17 ? -17.984 7.008 10.938 1 83.5 17 PRO B O 1
ATOM 1490 N N . ILE B 1 18 ? -18.781 5.469 12.375 1 90.75 18 ILE B N 1
ATOM 1491 C CA . ILE B 1 18 ? -20.094 6.074 12.508 1 90.75 18 ILE B CA 1
ATOM 1492 C C . ILE B 1 18 ? -20.25 6.691 13.898 1 90.75 18 ILE B C 1
ATOM 1494 O O . ILE B 1 18 ? -19.844 6.094 14.891 1 90.75 18 ILE B O 1
ATOM 1498 N N . PHE B 1 19 ? -20.891 7.918 13.852 1 93.5 19 PHE B N 1
ATOM 1499 C CA . PHE B 1 19 ? -21.047 8.648 15.102 1 93.5 19 PHE B CA 1
ATOM 1500 C C . PHE B 1 19 ? -22.5 9.109 15.281 1 93.5 19 PHE B C 1
ATOM 1502 O O . PHE B 1 19 ? -23.188 9.414 14.305 1 93.5 19 PHE B O 1
ATOM 1509 N N . GLU B 1 20 ? -22.906 9.141 16.516 1 92.69 20 GLU B N 1
ATOM 1510 C CA . GLU B 1 20 ? -24.25 9.641 16.812 1 92.69 20 GLU B CA 1
ATOM 1511 C C . GLU B 1 20 ? -24.312 11.156 16.688 1 92.69 20 GLU B C 1
ATOM 1513 O O . GLU B 1 20 ? -25.312 11.711 16.203 1 92.69 20 GLU B O 1
ATOM 1518 N N . GLN B 1 21 ? -23.25 11.789 17.172 1 92.12 21 GLN B N 1
ATOM 1519 C CA . GLN B 1 21 ? -23.188 13.242 17.172 1 92.12 21 GLN B CA 1
ATOM 1520 C C . GLN B 1 21 ? -21.922 13.75 16.5 1 92.12 21 GLN B C 1
ATOM 1522 O O . GLN B 1 21 ? -20.875 13.094 16.562 1 92.12 21 GLN B O 1
ATOM 1527 N N . GLU B 1 22 ? -22.047 14.922 15.961 1 92.62 22 GLU B N 1
ATOM 1528 C CA . GLU B 1 22 ? -20.922 15.523 15.242 1 92.62 22 GLU B CA 1
ATOM 1529 C C . GLU B 1 22 ? -19.719 15.734 16.156 1 92.62 22 GLU B C 1
ATOM 1531 O O . GLU B 1 22 ? -18.578 15.547 15.75 1 92.62 22 GLU B O 1
ATOM 1536 N N . TRP B 1 23 ? -19.953 16.141 17.391 1 94.06 23 TRP B N 1
ATOM 1537 C CA . TRP B 1 23 ? -18.844 16.453 18.297 1 94.06 23 TRP B CA 1
ATOM 1538 C C . TRP B 1 23 ? -18.031 15.203 18.609 1 94.06 23 TRP B C 1
ATOM 1540 O O . TRP B 1 23 ? -16.828 15.297 18.891 1 94.06 23 TRP B O 1
ATOM 1550 N N . GLU B 1 24 ? -18.672 14.055 18.531 1 95.81 24 GLU B N 1
ATOM 1551 C CA . GLU B 1 24 ? -17.938 12.797 18.719 1 95.81 24 GLU B CA 1
ATOM 1552 C C . GLU B 1 24 ? -16.953 12.562 17.578 1 95.81 24 GLU B C 1
ATOM 1554 O O . GLU B 1 24 ? -15.828 12.094 17.812 1 95.81 24 GLU B O 1
ATOM 1559 N N . ALA B 1 25 ? -17.391 12.883 16.391 1 94 25 ALA B N 1
ATOM 1560 C CA . ALA B 1 25 ? -16.531 12.75 15.227 1 94 25 ALA B CA 1
ATOM 1561 C C . ALA B 1 25 ? -15.344 13.711 15.305 1 94 25 ALA B C 1
ATOM 1563 O O . ALA B 1 25 ? -14.203 13.328 15.016 1 94 25 ALA B O 1
ATOM 1564 N N . ILE B 1 26 ? -15.625 14.914 15.75 1 95.19 26 ILE B N 1
ATOM 1565 C CA . ILE B 1 26 ? -14.578 15.922 15.891 1 95.19 26 ILE B CA 1
ATOM 1566 C C . ILE B 1 26 ? -13.539 15.445 16.906 1 95.19 26 ILE B C 1
ATOM 1568 O O . ILE B 1 26 ? -12.336 15.5 16.625 1 95.19 26 ILE B O 1
ATOM 1572 N N . ALA B 1 27 ? -14 14.93 17.969 1 95.75 27 ALA B N 1
ATOM 1573 C CA . ALA B 1 27 ? -13.102 14.422 19 1 95.75 27 ALA B CA 1
ATOM 1574 C C . ALA B 1 27 ? -12.297 13.234 18.484 1 95.75 27 ALA B C 1
ATOM 1576 O O . ALA B 1 27 ? -11.094 13.117 18.766 1 95.75 27 ALA B O 1
ATOM 1577 N N . PHE B 1 28 ? -12.961 12.406 17.812 1 94.81 28 PHE B N 1
ATOM 1578 C CA . PHE B 1 28 ? -12.305 11.219 17.266 1 94.81 28 PHE B CA 1
ATOM 1579 C C . PHE B 1 28 ? -11.156 11.609 16.344 1 94.81 28 PHE B C 1
ATOM 1581 O O . PHE B 1 28 ? -10.047 11.086 16.484 1 94.81 28 PHE B O 1
ATOM 1588 N N . TYR B 1 29 ? -11.383 12.492 15.461 1 94.25 29 TYR B N 1
ATOM 1589 C CA . TYR B 1 29 ? -10.375 12.836 14.469 1 94.25 29 TYR B CA 1
ATOM 1590 C C . TYR B 1 29 ? -9.273 13.695 15.078 1 94.25 29 TYR B C 1
ATOM 1592 O O . TYR B 1 29 ? -8.117 13.641 14.641 1 94.25 29 TYR B 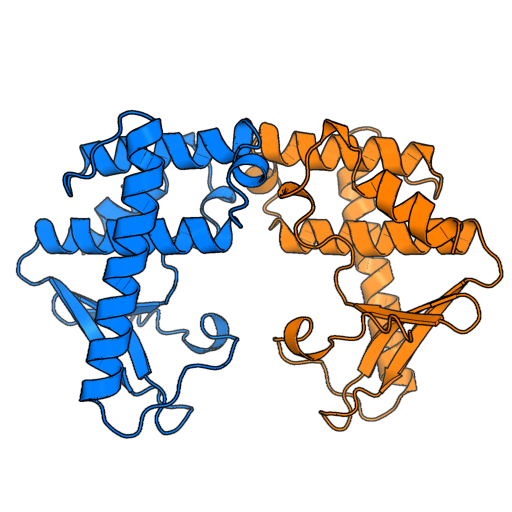O 1
ATOM 1600 N N . TYR B 1 30 ? -9.617 14.43 16.094 1 95.62 30 TYR B N 1
ATOM 1601 C CA . TYR B 1 30 ? -8.578 15.141 16.828 1 95.62 30 TYR B CA 1
ATOM 1602 C C . TYR B 1 30 ? -7.613 14.156 17.484 1 95.62 30 TYR B C 1
ATOM 1604 O O . TYR B 1 30 ? -6.395 14.305 17.359 1 95.62 30 TYR B O 1
ATOM 1612 N N . ASP B 1 31 ? -8.188 13.172 18.109 1 96 31 ASP B N 1
ATOM 1613 C CA . ASP B 1 31 ? -7.371 12.148 18.766 1 96 31 ASP B CA 1
ATOM 1614 C C . ASP B 1 31 ? -6.539 11.375 17.734 1 96 31 ASP B C 1
ATOM 1616 O O . ASP B 1 31 ? -5.383 11.039 18 1 96 31 ASP B O 1
ATOM 1620 N N . TYR B 1 32 ? -7.191 11.102 16.703 1 94.38 32 TYR B N 1
ATOM 1621 C CA . TYR B 1 32 ? -6.496 10.422 15.617 1 94.38 32 TYR B CA 1
ATOM 1622 C C . TYR B 1 32 ? -5.266 11.203 15.18 1 94.38 32 TYR B C 1
ATOM 1624 O O . TYR B 1 32 ? -4.172 10.641 15.07 1 94.38 32 TYR B O 1
ATOM 1632 N N . ARG B 1 33 ? -5.398 12.477 14.992 1 96.12 33 ARG B N 1
ATOM 1633 C CA . ARG B 1 33 ? -4.289 13.32 14.547 1 96.12 33 ARG B CA 1
ATOM 1634 C C . ARG B 1 33 ? -3.18 13.359 15.594 1 96.12 33 ARG B C 1
ATOM 1636 O O . ARG B 1 33 ? -1.999 13.242 15.25 1 96.12 33 ARG B O 1
ATOM 1643 N N . GLN B 1 34 ? -3.576 13.445 16.812 1 96.62 34 GLN B N 1
ATOM 1644 C CA . GLN B 1 34 ? -2.594 13.484 17.891 1 96.62 34 GLN B CA 1
ATOM 1645 C C . GLN B 1 34 ? -1.791 12.188 17.953 1 96.62 34 GLN B C 1
ATOM 1647 O O . GLN B 1 34 ? -0.571 12.219 18.125 1 96.62 34 GLN B O 1
ATOM 1652 N N . SER B 1 35 ? -2.504 11.164 17.781 1 96.81 35 SER B N 1
ATOM 1653 C CA . SER B 1 35 ? -1.84 9.867 17.812 1 96.81 35 SER B CA 1
ATOM 1654 C C . SER B 1 35 ? -0.854 9.719 16.672 1 96.81 35 SER B C 1
ATOM 1656 O O . SER B 1 35 ? 0.241 9.18 16.844 1 96.81 35 SER B O 1
ATOM 1658 N N . GLN B 1 36 ? -1.292 10.117 15.5 1 96.31 36 GLN B N 1
ATOM 1659 C CA . GLN B 1 36 ? -0.418 10.047 14.328 1 96.31 36 GLN B CA 1
ATOM 1660 C C . GLN B 1 36 ? 0.856 10.859 14.547 1 96.31 36 GLN B C 1
ATOM 1662 O O . GLN B 1 36 ? 1.956 10.391 14.25 1 96.31 36 GLN B O 1
ATOM 1667 N N . ILE B 1 37 ? 0.723 12.016 15.094 1 98.06 37 ILE B N 1
ATOM 1668 C CA . ILE B 1 37 ? 1.861 12.906 15.305 1 98.06 37 ILE B CA 1
ATOM 1669 C C . ILE B 1 37 ? 2.773 12.32 16.375 1 98.06 37 ILE B C 1
ATOM 1671 O O . ILE B 1 37 ? 4 12.375 16.25 1 98.06 37 ILE B O 1
ATOM 1675 N N . GLU B 1 38 ? 2.188 11.797 17.391 1 97.5 38 GLU B N 1
ATOM 1676 C CA . GLU B 1 38 ? 2.975 11.195 18.453 1 97.5 38 GLU B CA 1
ATOM 1677 C C . GLU B 1 38 ? 3.816 10.039 17.938 1 97.5 38 GLU B C 1
ATOM 1679 O O . GLU B 1 38 ? 5 9.93 18.266 1 97.5 38 GLU B O 1
ATOM 1684 N N . GLU B 1 39 ? 3.184 9.211 17.188 1 97.06 39 GLU B N 1
ATOM 1685 C CA . GLU B 1 39 ? 3.895 8.078 16.609 1 97.06 39 GLU B CA 1
ATOM 1686 C C . GLU B 1 39 ? 5.004 8.539 15.672 1 97.06 39 GLU B C 1
ATOM 1688 O O . GLU B 1 39 ? 6.113 8.008 15.703 1 97.06 39 GLU B O 1
ATOM 1693 N N . LEU B 1 40 ? 4.707 9.484 14.836 1 98.44 40 LEU B N 1
ATOM 1694 C CA . LEU B 1 40 ? 5.695 10.031 13.914 1 98.44 40 LEU B CA 1
ATOM 1695 C C . LEU B 1 40 ? 6.867 10.648 14.672 1 98.44 40 LEU B C 1
ATOM 1697 O O . LEU B 1 40 ? 8.023 10.461 14.289 1 98.44 40 LEU B O 1
ATOM 1701 N N . ASN B 1 41 ? 6.535 11.352 15.68 1 98.06 41 ASN B N 1
ATOM 1702 C CA . ASN B 1 41 ? 7.562 12 16.484 1 98.06 41 ASN B CA 1
ATOM 1703 C C . ASN B 1 41 ? 8.516 10.977 17.109 1 98.06 41 ASN B C 1
ATOM 1705 O O . ASN B 1 41 ? 9.727 11.195 17.141 1 98.06 41 ASN B O 1
ATOM 1709 N N . GLU B 1 42 ? 7.977 9.938 17.656 1 96.81 42 GLU B N 1
ATOM 1710 C CA . GLU B 1 42 ? 8.805 8.883 18.234 1 96.81 42 GLU B CA 1
ATOM 1711 C C . GLU B 1 42 ? 9.766 8.312 17.203 1 96.81 42 GLU B C 1
ATOM 1713 O O . GLU B 1 42 ? 10.953 8.117 17.484 1 96.81 42 GLU B O 1
ATOM 1718 N N . LEU B 1 43 ? 9.25 8.078 16.078 1 97.25 43 LEU B N 1
ATOM 1719 C CA . LEU B 1 43 ? 10.07 7.547 14.992 1 97.25 43 LEU B CA 1
ATOM 1720 C C . LEU B 1 43 ? 11.164 8.539 14.602 1 97.25 43 LEU B C 1
ATOM 1722 O O . LEU B 1 43 ? 12.336 8.156 14.469 1 97.25 43 LEU B O 1
ATOM 1726 N N . CYS B 1 44 ? 10.836 9.781 14.422 1 97.88 44 CYS B N 1
ATOM 1727 C CA . CYS B 1 44 ? 11.758 10.82 13.984 1 97.88 44 CYS B CA 1
ATOM 1728 C C . CYS B 1 44 ? 12.852 11.047 15.023 1 97.88 44 CYS B C 1
ATOM 1730 O O . CYS B 1 44 ? 14 11.32 14.664 1 97.88 44 CYS B O 1
ATOM 1732 N N . GLN B 1 45 ? 12.484 10.93 16.25 1 96.25 45 GLN B N 1
ATOM 1733 C CA . GLN B 1 45 ? 13.453 11.141 17.312 1 96.25 45 GLN B CA 1
ATOM 1734 C C . GLN B 1 45 ? 14.617 10.164 17.219 1 96.25 45 GLN B C 1
ATOM 1736 O O . GLN B 1 45 ? 15.766 10.516 17.484 1 96.25 45 GLN B O 1
ATOM 1741 N N . PHE B 1 46 ? 14.359 8.969 16.844 1 95.62 46 PHE B N 1
ATOM 1742 C CA . PHE B 1 46 ? 15.391 7.949 16.688 1 95.62 46 PHE B CA 1
ATOM 1743 C C . PHE B 1 46 ? 16.375 8.352 15.594 1 95.62 46 PHE B C 1
ATOM 1745 O O . PHE B 1 46 ? 17.516 7.887 15.586 1 95.62 46 PHE B O 1
ATOM 1752 N N . TYR B 1 47 ? 16.016 9.242 14.75 1 96.81 47 TYR B N 1
ATOM 1753 C CA . TYR B 1 47 ? 16.844 9.648 13.633 1 96.81 47 TYR B CA 1
ATOM 1754 C C . TYR B 1 47 ? 17.266 11.109 13.766 1 96.81 47 TYR B C 1
ATOM 1756 O O . TYR B 1 47 ? 17.688 11.734 12.797 1 96.81 47 TYR B O 1
ATOM 1764 N N . ASN B 1 48 ? 17.016 11.664 14.891 1 96.75 48 ASN B N 1
ATOM 1765 C CA . ASN B 1 48 ? 17.422 13.023 15.242 1 96.75 48 ASN B CA 1
ATOM 1766 C C . ASN B 1 48 ? 16.719 14.062 14.375 1 96.75 48 ASN B C 1
ATOM 1768 O O . ASN B 1 48 ? 17.344 15.023 13.93 1 96.75 48 ASN B O 1
ATOM 1772 N N . ILE B 1 49 ? 15.5 13.812 14.055 1 97.75 49 ILE B N 1
ATOM 1773 C CA . ILE B 1 49 ? 14.656 14.766 13.344 1 97.75 49 ILE B CA 1
ATOM 1774 C C . ILE B 1 49 ? 13.641 15.375 14.312 1 97.75 49 ILE B C 1
ATOM 1776 O O . ILE B 1 49 ? 12.945 14.648 15.031 1 97.75 49 ILE B O 1
ATOM 1780 N N . SER B 1 50 ? 13.594 16.641 14.359 1 97.5 50 SER B N 1
ATOM 1781 C CA . SER B 1 50 ? 12.617 17.359 15.172 1 97.5 50 SER B CA 1
ATOM 1782 C C . SER B 1 50 ? 11.484 17.922 14.312 1 97.5 50 SER B C 1
ATOM 1784 O O . SER B 1 50 ? 11.734 18.641 13.344 1 97.5 50 SER B O 1
ATOM 1786 N N . LEU B 1 51 ? 10.383 17.562 14.641 1 97.81 51 LEU B N 1
ATOM 1787 C CA . LEU B 1 51 ? 9.219 18.094 13.945 1 97.81 51 LEU B CA 1
ATOM 1788 C C . LEU B 1 51 ? 8.883 19.5 14.438 1 97.81 51 LEU B C 1
ATOM 1790 O O . LEU B 1 51 ? 8.25 19.672 15.477 1 97.81 51 LEU B O 1
ATOM 1794 N N . THR B 1 52 ? 9.25 20.516 13.695 1 97.69 52 THR B N 1
ATOM 1795 C CA . THR B 1 52 ? 9.141 21.906 14.117 1 97.69 52 THR B CA 1
ATOM 1796 C C . THR B 1 52 ? 8.062 22.625 13.32 1 97.69 52 THR B C 1
ATOM 1798 O O . THR B 1 52 ? 7.969 23.859 13.375 1 97.69 52 THR B O 1
ATOM 1801 N N . TYR B 1 53 ? 7.367 21.906 12.492 1 96.75 53 TYR B N 1
ATOM 1802 C CA . TYR B 1 53 ? 6.293 22.453 11.664 1 96.75 53 TYR B CA 1
ATOM 1803 C C . TYR B 1 53 ? 6.832 23.484 10.68 1 96.75 53 TYR B C 1
ATOM 1805 O O . TYR B 1 53 ? 6.207 24.516 10.461 1 96.75 53 TYR B O 1
ATOM 1813 N N . THR B 1 54 ? 8 23.188 10.203 1 95.44 54 THR B N 1
ATOM 1814 C CA . THR B 1 54 ? 8.641 24.062 9.219 1 95.44 54 THR B CA 1
ATOM 1815 C C . THR B 1 54 ? 8.891 23.297 7.918 1 95.44 54 THR B C 1
ATOM 1817 O O . THR B 1 54 ? 8.797 22.078 7.879 1 95.44 54 THR B O 1
ATOM 1820 N N . ARG B 1 55 ? 9.172 24.094 6.934 1 95.25 55 ARG B N 1
ATOM 1821 C CA . ARG B 1 55 ? 9.539 23.484 5.652 1 95.25 55 ARG B CA 1
ATOM 1822 C C . ARG B 1 55 ? 10.789 22.625 5.785 1 95.25 55 ARG B C 1
ATOM 1824 O O . ARG B 1 55 ? 10.891 21.578 5.16 1 95.25 55 ARG B O 1
ATOM 1831 N N . GLU B 1 56 ? 11.711 23.047 6.602 1 96.31 56 GLU B N 1
ATOM 1832 C CA . GLU B 1 56 ? 12.969 22.328 6.809 1 96.31 56 GLU B CA 1
ATOM 1833 C C . GLU B 1 56 ? 12.734 20.969 7.445 1 96.31 56 GLU B C 1
ATOM 1835 O O . GLU B 1 56 ? 13.336 19.969 7.043 1 96.31 56 GLU B O 1
ATOM 1840 N N . SER B 1 57 ? 11.883 20.969 8.398 1 97.62 57 SER B N 1
ATOM 1841 C CA . SER B 1 57 ? 11.602 19.688 9.047 1 97.62 57 SER B CA 1
ATOM 1842 C C . SER B 1 57 ? 10.867 18.734 8.102 1 97.62 57 SER B C 1
ATOM 1844 O O . SER B 1 57 ? 11.039 17.516 8.172 1 97.62 57 SER B O 1
ATOM 1846 N N . LEU B 1 58 ? 10.086 19.297 7.211 1 97.75 58 LEU B N 1
ATOM 1847 C CA . LEU B 1 58 ? 9.422 18.484 6.199 1 97.75 58 LEU B CA 1
ATOM 1848 C C . LEU B 1 58 ? 10.438 17.875 5.234 1 97.75 58 LEU B C 1
ATOM 1850 O O . LEU B 1 58 ? 10.273 16.734 4.793 1 97.75 58 LEU B O 1
ATOM 1854 N N . GLU B 1 59 ? 11.383 18.641 4.945 1 98.19 59 GLU B N 1
ATOM 1855 C CA . GLU B 1 59 ? 12.445 18.156 4.074 1 98.19 59 GLU B CA 1
ATOM 1856 C C . GLU B 1 59 ? 13.164 16.969 4.707 1 98.19 59 GLU B C 1
ATOM 1858 O O . GLU B 1 59 ? 13.438 15.969 4.035 1 98.19 59 GLU B O 1
ATOM 1863 N N . GLU B 1 60 ? 13.516 17.094 5.961 1 98.38 60 GLU B N 1
ATOM 1864 C CA . GLU B 1 60 ? 14.164 16 6.68 1 98.38 60 GLU B CA 1
ATOM 1865 C C . GLU B 1 60 ? 13.273 14.766 6.738 1 98.38 60 GLU B C 1
ATOM 1867 O O . GLU B 1 60 ? 13.75 13.641 6.578 1 98.38 60 GLU B O 1
ATOM 1872 N N . LEU B 1 61 ? 12.039 15.023 6.949 1 98.56 61 LEU B N 1
ATOM 1873 C CA . LEU B 1 61 ? 11.078 13.93 7.004 1 98.56 61 LEU B CA 1
ATOM 1874 C C . LEU B 1 61 ? 10.977 13.227 5.656 1 98.56 61 LEU B C 1
ATOM 1876 O O . LEU B 1 61 ? 10.906 12 5.594 1 98.56 61 LEU B O 1
ATOM 1880 N N . GLU B 1 62 ? 10.883 14.008 4.582 1 98.56 62 GLU B N 1
ATOM 1881 C CA . GLU B 1 62 ? 10.836 13.422 3.244 1 98.56 62 GLU B CA 1
ATOM 1882 C C . GLU B 1 62 ? 12.055 12.55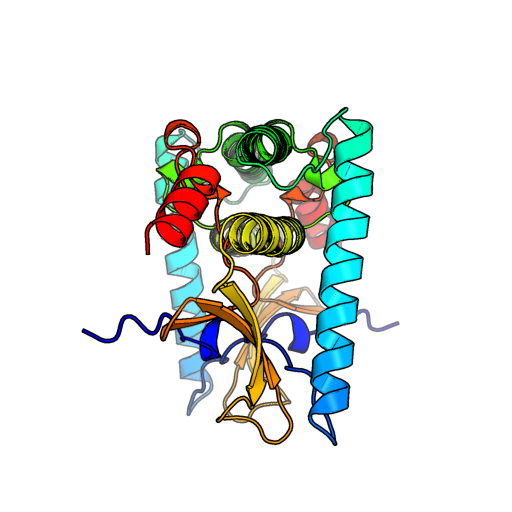5 2.977 1 98.56 62 GLU B C 1
ATOM 1884 O O . GLU B 1 62 ? 11.945 11.469 2.398 1 98.56 62 GLU B O 1
ATOM 1889 N N . ASN B 1 63 ? 13.188 13.016 3.371 1 98.25 63 ASN B N 1
ATOM 1890 C CA . ASN B 1 63 ? 14.406 12.234 3.217 1 98.25 63 ASN B CA 1
ATOM 1891 C C . ASN B 1 63 ? 14.336 10.922 3.99 1 98.25 63 ASN B C 1
ATOM 1893 O O . ASN B 1 63 ? 14.75 9.875 3.488 1 98.25 63 ASN B O 1
ATOM 1897 N N . LEU B 1 64 ? 13.859 11.008 5.188 1 98.44 64 LEU B N 1
ATOM 1898 C CA . LEU B 1 64 ? 13.703 9.805 5.992 1 98.44 64 LEU B CA 1
ATOM 1899 C C . LEU B 1 64 ? 12.742 8.828 5.328 1 98.44 64 LEU B C 1
ATOM 1901 O O . LEU B 1 64 ? 12.969 7.613 5.344 1 98.44 64 LEU B O 1
ATOM 1905 N N . TYR B 1 65 ? 11.641 9.344 4.773 1 98.56 65 TYR B N 1
ATOM 1906 C CA . TYR B 1 65 ? 10.648 8.516 4.086 1 98.56 65 TYR B CA 1
ATOM 1907 C C . TYR B 1 65 ? 11.297 7.691 2.984 1 98.56 65 TYR B C 1
ATOM 1909 O O . TYR B 1 65 ? 11.172 6.465 2.965 1 98.56 65 TYR B O 1
ATOM 1917 N N . PHE B 1 66 ? 12.008 8.297 2.096 1 98.44 66 PHE B N 1
ATOM 1918 C CA . PHE B 1 66 ? 12.609 7.59 0.973 1 98.44 66 PHE B CA 1
ATOM 1919 C C . PHE B 1 66 ? 13.758 6.703 1.446 1 98.44 66 PHE B C 1
ATOM 1921 O O . PHE B 1 66 ? 13.961 5.609 0.915 1 98.44 66 PHE B O 1
ATOM 1928 N N . GLN B 1 67 ? 14.477 7.184 2.463 1 97.75 67 GLN B N 1
ATOM 1929 C CA . GLN B 1 67 ? 15.516 6.352 3.047 1 97.75 67 GLN B CA 1
ATOM 1930 C C . GLN B 1 67 ? 14.938 5.059 3.613 1 97.75 67 GLN B C 1
ATOM 1932 O O . GLN B 1 67 ? 15.547 3.992 3.488 1 97.75 67 GLN B O 1
ATOM 1937 N N . SER B 1 68 ? 13.812 5.18 4.262 1 98 68 SER B N 1
ATOM 1938 C CA . SER B 1 68 ? 13.195 4.012 4.879 1 98 68 SER B CA 1
ATOM 1939 C C . SER B 1 68 ? 12.844 2.957 3.834 1 98 68 SER B C 1
ATOM 1941 O O . SER B 1 68 ? 12.914 1.757 4.105 1 98 68 SER B O 1
ATOM 1943 N N . ILE B 1 69 ? 12.43 3.387 2.691 1 97.19 69 ILE B N 1
ATOM 1944 C CA . ILE B 1 69 ? 12.102 2.486 1.591 1 97.19 69 ILE B CA 1
ATOM 1945 C C . ILE B 1 69 ? 13.383 1.875 1.028 1 97.19 69 ILE B C 1
ATOM 1947 O O . ILE B 1 69 ? 13.5 0.651 0.927 1 97.19 69 ILE B O 1
ATOM 1951 N N . GLN B 1 70 ? 14.367 2.666 0.784 1 97.06 70 GLN B N 1
ATOM 1952 C CA . GLN B 1 70 ? 15.609 2.232 0.152 1 97.06 70 GLN B CA 1
ATOM 1953 C C . GLN B 1 70 ? 16.375 1.261 1.047 1 97.06 70 GLN B C 1
ATOM 1955 O O . GLN B 1 70 ? 17.047 0.352 0.555 1 97.06 70 GLN B O 1
ATOM 1960 N N . GLU B 1 71 ? 16.234 1.458 2.293 1 96.94 71 GLU B N 1
ATOM 1961 C CA . GLU B 1 71 ? 16.984 0.634 3.234 1 96.94 71 GLU B CA 1
ATOM 1962 C C . GLU B 1 71 ? 16.094 -0.428 3.871 1 96.94 71 GLU B C 1
ATOM 1964 O O . GLU B 1 71 ? 16.5 -1.104 4.82 1 96.94 71 GLU B O 1
ATOM 1969 N N . LEU B 1 72 ? 14.852 -0.556 3.436 1 96.12 72 LEU B N 1
ATOM 1970 C CA . LEU B 1 72 ? 13.891 -1.565 3.871 1 96.12 72 LEU B CA 1
ATOM 1971 C C . LEU B 1 72 ? 13.633 -1.458 5.371 1 96.12 72 LEU B C 1
ATOM 1973 O O . LEU B 1 72 ? 13.5 -2.475 6.055 1 96.12 72 LEU B O 1
ATOM 1977 N N . LEU B 1 73 ? 13.586 -0.245 5.848 1 96.69 73 LEU B N 1
ATOM 1978 C CA . LEU B 1 73 ? 13.445 -0.023 7.285 1 96.69 73 LEU B CA 1
ATOM 1979 C C . LEU B 1 73 ? 12 -0.254 7.727 1 96.69 73 LEU B C 1
ATOM 1981 O O . LEU B 1 73 ? 11.734 -0.416 8.914 1 96.69 73 LEU B O 1
ATOM 1985 N N . LEU B 1 74 ? 11.047 -0.22 6.836 1 96.81 74 LEU B N 1
ATOM 1986 C CA . LEU B 1 74 ? 9.648 -0.403 7.188 1 96.81 74 LEU B CA 1
ATOM 1987 C C . LEU B 1 74 ? 9.422 -1.763 7.84 1 96.81 74 LEU B C 1
ATOM 1989 O O . LEU B 1 74 ? 8.562 -1.902 8.719 1 96.81 74 LEU B O 1
ATOM 1993 N N . ALA B 1 75 ? 10.125 -2.758 7.414 1 95.38 75 ALA B N 1
ATOM 1994 C CA . ALA B 1 75 ? 10.062 -4.082 8.031 1 95.38 75 ALA B CA 1
ATOM 1995 C C . ALA B 1 75 ? 10.547 -4.039 9.477 1 95.38 75 ALA B C 1
ATOM 1997 O O . ALA B 1 75 ? 9.891 -4.578 10.367 1 95.38 75 ALA B O 1
ATOM 1998 N N . ASP B 1 76 ? 11.617 -3.318 9.719 1 95.44 76 ASP B N 1
ATOM 1999 C CA . ASP B 1 76 ? 12.164 -3.182 11.062 1 95.44 76 ASP B CA 1
ATOM 2000 C C . ASP B 1 76 ? 11.195 -2.438 11.977 1 95.44 76 ASP B C 1
ATOM 2002 O O . ASP B 1 76 ? 11.086 -2.756 13.164 1 95.44 76 ASP B O 1
ATOM 2006 N N . TRP B 1 77 ? 10.586 -1.408 11.352 1 95.81 77 TRP B N 1
ATOM 2007 C CA . TRP B 1 77 ? 9.664 -0.573 12.109 1 95.81 77 TRP B CA 1
ATOM 2008 C C . TRP B 1 77 ? 8.312 -1.261 12.273 1 95.81 77 TRP B C 1
ATOM 2010 O O . TRP B 1 77 ? 7.465 -0.804 13.047 1 95.81 77 TRP B O 1
ATOM 2020 N N . ASN B 1 78 ? 8.125 -2.375 11.523 1 95.12 78 ASN B N 1
ATOM 2021 C CA . ASN B 1 78 ? 6.793 -2.973 11.438 1 95.12 78 ASN B CA 1
ATOM 2022 C C . ASN B 1 78 ? 5.727 -1.928 11.125 1 95.12 78 ASN B C 1
ATOM 2024 O O . ASN B 1 78 ? 4.719 -1.831 11.828 1 95.12 78 ASN B O 1
ATOM 2028 N N . LEU B 1 79 ? 6.008 -1.192 10.117 1 96.75 79 LEU B N 1
ATOM 2029 C CA . LEU B 1 79 ? 5.172 -0.056 9.758 1 96.75 79 LEU B CA 1
ATOM 2030 C C . LEU B 1 79 ? 4.801 -0.107 8.273 1 96.75 79 LEU B C 1
ATOM 2032 O O . LEU B 1 79 ? 5.637 0.172 7.414 1 96.75 79 LEU B O 1
ATOM 2036 N N . PRO B 1 80 ? 3.541 -0.374 7.965 1 95.56 80 PRO B N 1
ATOM 2037 C CA . PRO B 1 80 ? 3.117 -0.348 6.562 1 95.56 80 PRO B CA 1
ATOM 2038 C C . PRO B 1 80 ? 3.273 1.03 5.926 1 95.56 80 PRO B C 1
ATOM 2040 O O . PRO B 1 80 ? 3.031 2.049 6.578 1 95.56 80 PRO B O 1
ATOM 2043 N N . ILE B 1 81 ? 3.535 1.005 4.672 1 96.81 81 ILE B N 1
ATOM 2044 C CA . ILE B 1 81 ? 3.865 2.238 3.965 1 96.81 81 ILE B CA 1
ATOM 2045 C C . ILE B 1 81 ? 2.668 3.188 3.998 1 96.81 81 ILE B C 1
ATOM 2047 O O . ILE B 1 81 ? 2.834 4.398 4.152 1 96.81 81 ILE B O 1
ATOM 2051 N N . GLU B 1 82 ? 1.485 2.654 3.879 1 93.94 82 GLU B N 1
ATOM 2052 C CA . GLU B 1 82 ? 0.274 3.469 3.898 1 93.94 82 GLU B CA 1
ATOM 2053 C C . GLU B 1 82 ? 0.104 4.172 5.242 1 93.94 82 GLU B C 1
ATOM 2055 O O . GLU B 1 82 ? -0.3 5.336 5.293 1 93.94 82 GLU B O 1
ATOM 2060 N N . GLU B 1 83 ? 0.389 3.439 6.285 1 95 83 GLU B N 1
ATOM 2061 C CA . GLU B 1 83 ? 0.277 4.027 7.617 1 95 83 GLU B CA 1
ATOM 2062 C C . GLU B 1 83 ? 1.312 5.129 7.824 1 95 83 GLU B C 1
ATOM 2064 O O . GLU B 1 83 ? 1.014 6.16 8.43 1 95 83 GLU B O 1
ATOM 2069 N N . PHE B 1 84 ? 2.479 4.898 7.371 1 97.88 84 PHE B N 1
ATOM 2070 C CA . PHE B 1 84 ? 3.514 5.926 7.422 1 97.88 84 PHE B CA 1
ATOM 2071 C C . PHE B 1 84 ? 3.074 7.176 6.672 1 97.88 84 PHE B C 1
ATOM 2073 O O . PHE B 1 84 ? 3.229 8.297 7.172 1 97.88 84 PHE B O 1
ATOM 2080 N N . GLU B 1 85 ? 2.492 6.949 5.52 1 97.19 85 GLU B N 1
ATOM 2081 C CA . GLU B 1 85 ? 2.031 8.055 4.684 1 97.19 85 GLU B CA 1
ATOM 2082 C C . GLU B 1 85 ? 0.908 8.828 5.367 1 97.19 85 GLU B C 1
ATOM 2084 O O . GLU B 1 85 ? 0.817 10.055 5.23 1 97.19 85 GLU B O 1
ATOM 2089 N N . LYS B 1 86 ? 0.13 8.109 6.074 1 95.12 86 LYS B N 1
ATOM 2090 C CA . LYS B 1 86 ? -0.931 8.773 6.828 1 95.12 86 LYS B CA 1
ATOM 2091 C C . LYS B 1 86 ? -0.353 9.688 7.906 1 95.12 86 LYS B C 1
ATOM 2093 O O . LYS B 1 86 ? -0.823 10.805 8.094 1 95.12 86 LYS B O 1
ATOM 2098 N N . MET B 1 87 ? 0.647 9.18 8.602 1 97.5 87 MET B N 1
ATOM 2099 C CA . MET B 1 87 ? 1.326 10 9.602 1 97.5 87 MET B CA 1
ATOM 2100 C C . MET B 1 87 ? 1.905 11.266 8.977 1 97.5 87 MET B C 1
ATOM 2102 O O . MET B 1 87 ? 1.724 12.367 9.492 1 97.5 87 MET B O 1
ATOM 2106 N N . ILE B 1 88 ? 2.52 11.078 7.879 1 98.19 88 ILE B N 1
ATOM 2107 C CA . ILE B 1 88 ? 3.166 12.18 7.172 1 98.19 88 ILE B CA 1
ATOM 2108 C C . ILE B 1 88 ? 2.111 13.172 6.695 1 98.19 88 ILE B C 1
ATOM 2110 O O . ILE B 1 88 ? 2.33 14.383 6.734 1 98.19 88 ILE B O 1
ATOM 2114 N N . SER B 1 89 ? 1.021 12.68 6.254 1 96.31 89 SER B N 1
ATOM 2115 C CA . SER B 1 89 ? -0.068 13.523 5.77 1 96.31 89 SER B CA 1
ATOM 2116 C C . SER B 1 89 ? -0.544 14.484 6.852 1 96.31 89 SER B C 1
ATOM 2118 O O . SER B 1 89 ? -0.744 15.68 6.59 1 96.31 89 SER B O 1
ATOM 2120 N N . VAL B 1 90 ? -0.75 13.945 8.023 1 96.75 90 VAL B N 1
ATOM 2121 C CA . VAL B 1 90 ? -1.196 14.781 9.133 1 96.75 90 VAL B CA 1
ATOM 2122 C C . VAL B 1 90 ? -0.166 15.875 9.406 1 96.75 90 VAL B C 1
ATOM 2124 O O . VAL B 1 90 ? -0.517 17.047 9.531 1 96.75 90 VAL B O 1
ATOM 2127 N N . TYR B 1 91 ? 1.084 15.516 9.492 1 98.06 91 TYR B N 1
ATOM 2128 C CA . TYR B 1 91 ? 2.141 16.484 9.773 1 98.06 91 TYR B CA 1
ATOM 2129 C C . TYR B 1 91 ? 2.229 17.531 8.672 1 98.06 91 TYR B C 1
ATOM 2131 O O . TYR B 1 91 ? 2.436 18.719 8.961 1 98.06 91 TYR B O 1
ATOM 2139 N N . LEU B 1 92 ? 2.119 17.172 7.492 1 97.06 92 LEU B N 1
ATOM 2140 C CA . LEU B 1 92 ? 2.135 18.094 6.359 1 97.06 92 LEU B CA 1
ATOM 2141 C C . LEU B 1 92 ? 1.056 19.156 6.512 1 97.06 92 LEU B C 1
ATOM 2143 O O . LEU B 1 92 ? 1.331 20.344 6.359 1 97.06 92 LEU B O 1
ATOM 2147 N N . ILE B 1 93 ? -0.117 18.703 6.773 1 95.5 93 ILE B N 1
ATOM 2148 C CA . ILE B 1 93 ? -1.236 19.641 6.895 1 95.5 93 ILE B CA 1
ATOM 2149 C C . ILE B 1 93 ? -1.021 20.547 8.094 1 95.5 93 ILE B C 1
ATOM 2151 O O . ILE B 1 93 ? -1.306 21.75 8.023 1 95.5 93 ILE B O 1
ATOM 2155 N N . ASP B 1 94 ? -0.492 19.938 9.203 1 96.25 94 ASP B N 1
ATOM 2156 C CA . ASP B 1 94 ? -0.158 20.766 10.359 1 96.25 94 ASP B CA 1
ATOM 2157 C C . ASP B 1 94 ? 0.844 21.859 9.984 1 96.25 94 ASP B C 1
ATOM 2159 O O . ASP B 1 94 ? 0.751 22.984 10.477 1 96.25 94 ASP B O 1
ATOM 2163 N N . CYS B 1 95 ? 1.786 21.484 9.18 1 96.25 95 CYS B N 1
ATOM 2164 C CA . CYS B 1 95 ? 2.77 22.469 8.734 1 96.25 95 CYS B CA 1
ATOM 2165 C C . CYS B 1 95 ? 2.104 23.578 7.93 1 96.25 95 CYS B C 1
ATOM 2167 O O . CYS B 1 95 ? 2.447 24.75 8.086 1 96.25 95 CYS B O 1
ATOM 2169 N N . VAL B 1 96 ? 1.201 23.203 7.082 1 94 96 VAL B N 1
ATOM 2170 C CA . VAL B 1 96 ? 0.487 24.188 6.27 1 94 96 VAL B CA 1
ATOM 2171 C C . VAL B 1 96 ? -0.321 25.109 7.176 1 94 96 VAL B C 1
ATOM 2173 O O . VAL B 1 96 ? -0.311 26.328 6.988 1 94 96 VAL B O 1
ATOM 2176 N N . ILE B 1 97 ? -0.957 24.547 8.086 1 94.12 97 ILE B N 1
ATOM 2177 C CA . ILE B 1 97 ? -1.797 25.297 9.016 1 94.12 97 ILE B CA 1
ATOM 2178 C C . ILE B 1 97 ? -0.933 26.266 9.828 1 94.12 97 ILE B C 1
ATOM 2180 O O . ILE B 1 97 ? -1.352 27.375 10.133 1 94.12 97 ILE B O 1
ATOM 2184 N N . ALA B 1 98 ? 0.247 25.812 10.188 1 93.81 98 ALA B N 1
ATOM 2185 C CA . ALA B 1 98 ? 1.171 26.656 10.945 1 93.81 98 ALA B CA 1
ATOM 2186 C C . ALA B 1 98 ? 1.611 27.875 10.125 1 93.81 98 ALA B C 1
ATOM 2188 O O . ALA B 1 98 ? 1.928 28.922 10.68 1 93.81 98 ALA B O 1
ATOM 2189 N N . HIS B 1 99 ? 1.587 27.766 8.859 1 91.12 99 HIS B N 1
ATOM 2190 C CA . HIS B 1 99 ? 2.082 28.812 7.973 1 91.12 99 HIS B CA 1
ATOM 2191 C C . HIS B 1 99 ? 0.954 29.734 7.535 1 91.12 99 HIS B C 1
ATOM 2193 O O . HIS B 1 99 ? 1.207 30.828 7.031 1 91.12 99 HIS B O 1
ATOM 2199 N N . HIS B 1 100 ? -0.25 29.266 7.684 1 88.38 100 HIS B N 1
ATOM 2200 C CA . HIS B 1 100 ? -1.386 30.047 7.211 1 88.38 100 HIS B CA 1
ATOM 2201 C C . HIS B 1 100 ? -2.467 30.156 8.281 1 88.38 100 HIS B C 1
ATOM 2203 O O . HIS B 1 100 ? -3.062 29.141 8.672 1 88.38 100 HIS B O 1
ATOM 2209 N N . GLU B 1 101 ? -2.93 31.297 8.422 1 84.25 101 GLU B N 1
ATOM 2210 C CA . GLU B 1 101 ? -3.922 31.531 9.469 1 84.25 101 GLU B CA 1
ATOM 2211 C C . GLU B 1 101 ? -5.312 31.109 9.016 1 84.25 101 GLU B C 1
ATOM 2213 O O . GLU B 1 101 ? -6.184 30.828 9.844 1 84.25 101 GLU B O 1
ATOM 2218 N N . ASP B 1 102 ? -5.402 31.062 7.77 1 88.56 102 ASP B N 1
ATOM 2219 C CA . ASP B 1 102 ? -6.734 30.766 7.246 1 88.56 102 ASP B CA 1
ATOM 2220 C C . ASP B 1 102 ? -6.898 29.266 7.004 1 88.56 102 ASP B C 1
ATOM 2222 O O . ASP B 1 102 ? -7.91 28.828 6.449 1 88.56 102 ASP B O 1
ATOM 2226 N N . ALA B 1 103 ? -5.918 28.562 7.367 1 90.88 103 ALA B N 1
ATOM 2227 C CA . ALA B 1 103 ? -5.973 27.109 7.172 1 90.88 103 ALA B CA 1
ATOM 2228 C C . ALA B 1 103 ? -6.363 26.406 8.461 1 90.88 103 ALA B C 1
ATOM 2230 O O . ALA B 1 103 ? -5.914 26.781 9.547 1 90.88 103 ALA B O 1
ATOM 2231 N N . GLU B 1 104 ? -7.293 25.344 8.328 1 93.69 104 GLU B N 1
ATOM 2232 C CA . GLU B 1 104 ? -7.715 24.609 9.508 1 93.69 104 GLU B CA 1
ATOM 2233 C C . GLU B 1 104 ? -8.156 23.188 9.141 1 93.69 104 GLU B C 1
ATOM 2235 O O . GLU B 1 104 ? -8.531 22.938 7.996 1 93.69 104 GLU B O 1
ATOM 2240 N N . TRP B 1 105 ? -8.07 22.328 10.164 1 94 105 TRP B N 1
ATOM 2241 C CA . TRP B 1 105 ? -8.703 21.016 10.023 1 94 105 TRP B CA 1
ATOM 2242 C C . TRP B 1 105 ? -10.219 21.141 10.102 1 94 105 TRP B C 1
ATOM 2244 O O . TRP B 1 105 ? -10.742 21.922 10.898 1 94 105 TRP B O 1
ATOM 2254 N N . VAL B 1 106 ? -10.891 20.281 9.297 1 92.31 106 VAL B N 1
ATOM 2255 C CA . VAL B 1 106 ? -12.352 20.297 9.328 1 92.31 106 VAL B CA 1
ATOM 2256 C C . VAL B 1 106 ? -12.891 18.875 9.344 1 92.31 106 VAL B C 1
ATOM 2258 O O . VAL B 1 106 ? -12.242 17.953 8.836 1 92.31 106 VAL B O 1
ATOM 2261 N N . VAL B 1 107 ? -13.961 18.656 10 1 91.31 107 VAL B N 1
ATOM 2262 C CA . VAL B 1 107 ? -14.711 17.406 10 1 91.31 107 VAL B CA 1
ATOM 2263 C C . VAL B 1 107 ? -16.109 17.641 9.438 1 91.31 107 VAL B C 1
ATOM 2265 O O . VAL B 1 107 ? -16.812 18.562 9.859 1 91.31 107 VAL B O 1
ATOM 2268 N N . LYS B 1 108 ? -16.438 16.875 8.422 1 88.19 108 LYS B N 1
ATOM 2269 C CA . LYS B 1 108 ? -17.734 17.078 7.785 1 88.19 108 LYS B CA 1
ATOM 2270 C C . LYS B 1 108 ? -18.469 15.75 7.613 1 88.19 108 LYS B C 1
ATOM 2272 O O . LYS B 1 108 ? -17.844 14.695 7.457 1 88.19 108 LYS B O 1
ATOM 2277 N N . PRO B 1 109 ? -19.734 15.914 7.605 1 87.69 109 PRO B N 1
ATOM 2278 C CA . PRO B 1 109 ? -20.5 14.695 7.324 1 87.69 109 PRO B CA 1
ATOM 2279 C C . PRO B 1 109 ? -20.203 14.117 5.941 1 87.69 109 PRO B C 1
ATOM 2281 O O . PRO B 1 109 ? -20.031 14.867 4.98 1 87.69 109 PRO B O 1
ATOM 2284 N N . TYR B 1 110 ? -20.156 12.773 5.918 1 83.69 110 TYR B N 1
ATOM 2285 C CA . TYR B 1 110 ? -20.031 12.062 4.652 1 83.69 110 TYR B CA 1
ATOM 2286 C C . TYR B 1 110 ? -21.391 11.844 4.012 1 83.69 110 TYR B C 1
ATOM 2288 O O . TYR B 1 110 ? -22.297 11.258 4.621 1 83.69 110 TYR B O 1
ATOM 2296 N N . PRO B 1 111 ? -21.547 12.32 2.84 1 78.69 111 PRO B N 1
ATOM 2297 C CA . PRO B 1 111 ? -22.906 12.359 2.275 1 78.69 111 PRO B CA 1
ATOM 2298 C C . PRO B 1 111 ? -23.453 10.977 1.946 1 78.69 111 PRO B C 1
ATOM 2300 O O . PRO B 1 111 ? -24.672 10.797 1.85 1 78.69 111 PRO B O 1
ATOM 2303 N N . TYR B 1 112 ? -22.656 9.977 1.894 1 78.25 112 TYR B N 1
ATOM 2304 C CA . TYR B 1 112 ? -23.125 8.703 1.36 1 78.25 112 TYR B CA 1
ATOM 2305 C C . TYR B 1 112 ? -23.359 7.699 2.482 1 78.25 112 TYR B C 1
ATOM 2307 O O . TYR B 1 112 ? -23.828 6.586 2.236 1 78.25 112 TYR B O 1
ATOM 2315 N N . THR B 1 113 ? -23 7.977 3.668 1 79.31 113 THR B N 1
ATOM 2316 C CA . THR B 1 113 ? -23.203 7.105 4.82 1 79.31 113 THR B CA 1
ATOM 2317 C C . THR B 1 113 ? -23.641 7.914 6.035 1 79.31 113 THR B C 1
ATOM 2319 O O . THR B 1 113 ? -22.875 8.727 6.559 1 79.31 113 THR B O 1
ATOM 2322 N N . ASP B 1 114 ? -24.844 7.617 6.445 1 85.19 114 ASP B N 1
ATOM 2323 C CA . ASP B 1 114 ? -25.406 8.352 7.582 1 85.19 114 ASP B CA 1
ATOM 2324 C C . ASP B 1 114 ? -24.547 8.141 8.836 1 85.19 114 ASP B C 1
ATOM 2326 O O . ASP B 1 114 ? -24.203 7.008 9.164 1 85.19 114 ASP B O 1
ATOM 2330 N N . GLY B 1 115 ? -24.219 9.289 9.438 1 89.94 115 GLY B N 1
ATOM 2331 C CA . GLY B 1 115 ? -23.484 9.227 10.688 1 89.94 115 GLY B CA 1
ATOM 2332 C C . GLY B 1 115 ? -21.984 9.141 10.492 1 89.94 115 GLY B C 1
ATOM 2333 O O . GLY B 1 115 ? -21.219 9.133 11.461 1 89.94 115 GLY B O 1
ATOM 2334 N N . ALA B 1 116 ? -21.672 9.047 9.203 1 88.62 116 ALA B N 1
ATOM 2335 C CA . ALA B 1 116 ? -20.25 8.992 8.898 1 88.62 116 ALA B CA 1
ATOM 2336 C C . ALA B 1 116 ? -19.672 10.391 8.672 1 88.62 116 ALA B C 1
ATOM 2338 O O . ALA B 1 116 ? -20.375 11.273 8.164 1 88.62 116 ALA B O 1
ATOM 2339 N N . TYR B 1 117 ? -18.453 10.609 9.188 1 88.5 117 TYR B N 1
ATOM 2340 C CA . TYR B 1 117 ? -17.766 11.883 9.039 1 88.5 117 TYR B CA 1
ATOM 2341 C C . TYR B 1 117 ? -16.375 11.688 8.438 1 88.5 117 TYR B C 1
ATOM 2343 O O . TYR B 1 117 ? -15.766 10.625 8.602 1 88.5 117 TYR B O 1
ATOM 2351 N N . THR B 1 118 ? -15.953 12.664 7.773 1 88.75 118 THR B N 1
ATOM 2352 C CA . THR B 1 118 ? -14.609 12.656 7.215 1 88.75 118 THR B CA 1
ATOM 2353 C C . THR B 1 118 ? -13.805 13.844 7.727 1 88.75 118 THR B C 1
ATOM 2355 O O . THR B 1 118 ? -14.367 14.883 8.07 1 88.75 118 THR B O 1
ATOM 2358 N N . MET B 1 119 ? -12.539 13.5 7.789 1 90.56 119 MET B N 1
ATOM 2359 C CA . MET B 1 119 ? -11.609 14.57 8.133 1 90.56 119 MET B CA 1
ATOM 2360 C C . MET B 1 119 ? -11 15.188 6.875 1 90.56 119 MET B C 1
ATOM 2362 O O . MET B 1 119 ? -10.773 14.492 5.883 1 90.56 119 MET B O 1
ATOM 2366 N N . GLY B 1 120 ? -10.844 16.547 6.988 1 89.31 120 GLY B N 1
ATOM 2367 C CA . GLY B 1 120 ? -10.195 17.25 5.895 1 89.31 120 GLY B CA 1
ATOM 2368 C C . GLY B 1 120 ? -9.5 18.531 6.332 1 89.31 120 GLY B C 1
ATOM 2369 O O . GLY B 1 120 ? -9.203 18.703 7.516 1 89.31 120 GLY B O 1
ATOM 2370 N N . PHE B 1 121 ? -9.062 19.172 5.332 1 90.19 121 PHE B N 1
ATOM 2371 C CA . PHE B 1 121 ? -8.344 20.438 5.492 1 90.19 121 PHE B CA 1
ATOM 2372 C C . PHE B 1 121 ? -8.961 21.531 4.625 1 90.19 121 PHE B C 1
ATOM 2374 O O . PHE B 1 121 ? -9.383 21.266 3.498 1 90.19 121 PHE B O 1
ATOM 2381 N N . ARG B 1 122 ? -9.078 22.719 5.301 1 89.88 122 ARG B N 1
ATOM 2382 C CA . ARG B 1 122 ? -9.695 23.844 4.594 1 89.88 122 ARG B CA 1
ATOM 2383 C C . ARG B 1 122 ? -8.773 25.062 4.594 1 89.88 122 ARG B C 1
ATOM 2385 O O . ARG B 1 122 ? -8.125 25.359 5.602 1 89.88 122 ARG B O 1
ATOM 2392 N N . ARG B 1 123 ? -8.711 25.578 3.49 1 85.75 123 ARG B N 1
ATOM 2393 C CA . ARG B 1 123 ? -8.07 26.875 3.309 1 85.75 123 ARG B CA 1
ATOM 2394 C C . ARG B 1 123 ? -8.914 27.797 2.439 1 85.75 123 ARG B C 1
ATOM 2396 O O . ARG B 1 123 ? -9.312 27.422 1.333 1 85.75 123 ARG B O 1
ATOM 2403 N N . HIS B 1 124 ? -9.117 28.906 3.021 1 82.56 124 HIS B N 1
ATOM 2404 C CA . HIS B 1 124 ? -10.039 29.828 2.377 1 82.56 124 HIS B CA 1
ATOM 2405 C C . HIS B 1 124 ? -11.359 29.141 2.043 1 82.56 124 HIS B C 1
ATOM 2407 O O . HIS B 1 124 ? -12.055 28.656 2.938 1 82.56 124 HIS B O 1
ATOM 2413 N N . ARG B 1 125 ? -11.727 29.031 0.798 1 77.69 125 ARG B N 1
ATOM 2414 C CA . ARG B 1 125 ? -13.023 28.469 0.438 1 77.69 125 ARG B CA 1
ATOM 2415 C C . ARG B 1 125 ? -12.867 27.047 -0.11 1 77.69 125 ARG B C 1
ATOM 2417 O O . ARG B 1 125 ? -13.852 26.422 -0.503 1 77.69 125 ARG B O 1
ATOM 2424 N N . LYS B 1 126 ? -11.688 26.578 0.059 1 78.5 126 LYS B N 1
ATOM 2425 C CA . LYS B 1 126 ? -11.461 25.266 -0.51 1 78.5 126 LYS B CA 1
ATOM 2426 C C . LYS B 1 126 ? -11.242 24.219 0.586 1 78.5 126 LYS B C 1
ATOM 2428 O O . LYS B 1 126 ? -10.594 24.5 1.597 1 78.5 126 LYS B O 1
ATOM 2433 N N . SER B 1 127 ? -11.938 23.141 0.431 1 79.62 127 SER B N 1
ATOM 2434 C CA . SER B 1 127 ? -11.789 22.047 1.377 1 79.62 127 SER B CA 1
ATOM 2435 C C . SER B 1 127 ? -11.344 20.766 0.671 1 79.62 127 SER B C 1
ATOM 2437 O O . SER B 1 127 ? -11.805 20.469 -0.435 1 79.62 127 SER B O 1
ATOM 2439 N N . TRP B 1 128 ? -10.344 20.141 1.286 1 78.94 128 TRP B N 1
ATOM 2440 C CA . TRP B 1 128 ? -9.859 18.859 0.811 1 78.94 128 TRP B CA 1
ATOM 2441 C C . TRP B 1 128 ? -10.109 17.766 1.845 1 78.94 128 TRP B C 1
ATOM 2443 O O . TRP B 1 128 ? -9.781 17.922 3.021 1 78.94 128 TRP B O 1
ATOM 2453 N N . HIS B 1 129 ? -10.805 16.75 1.338 1 77.62 129 HIS B N 1
ATOM 2454 C CA . HIS B 1 129 ? -11.094 15.672 2.271 1 77.62 129 HIS B CA 1
ATOM 2455 C C . HIS B 1 129 ? -10.32 14.406 1.906 1 77.62 129 HIS B C 1
ATOM 2457 O O . HIS B 1 129 ? -10.406 13.922 0.774 1 77.62 129 HIS B O 1
ATOM 2463 N N . THR B 1 130 ? -9.461 14.125 2.686 1 74.19 130 THR B N 1
ATOM 2464 C CA . THR B 1 130 ? -8.68 12.906 2.518 1 74.19 130 THR B CA 1
ATOM 2465 C C . THR B 1 130 ? -8.086 12.453 3.85 1 74.19 130 THR B C 1
ATOM 2467 O O . THR B 1 130 ? -7.844 13.273 4.738 1 74.19 130 THR B O 1
ATOM 2470 N N . MET B 1 131 ? -7.926 11.086 3.863 1 75.25 131 MET B N 1
ATOM 2471 C CA . MET B 1 131 ? -7.219 10.555 5.027 1 75.25 131 MET B CA 1
ATOM 2472 C C . MET B 1 131 ? -5.723 10.43 4.746 1 75.25 131 MET B C 1
ATOM 2474 O O . MET B 1 131 ? -4.922 10.281 5.668 1 75.25 131 MET B O 1
ATOM 2478 N N . ASN B 1 132 ? -5.41 10.508 3.555 1 86.69 132 ASN B N 1
ATOM 2479 C CA . ASN B 1 132 ? -4.012 10.336 3.178 1 86.69 132 ASN B CA 1
ATOM 2480 C C . ASN B 1 132 ? -3.643 11.195 1.975 1 86.69 132 ASN B C 1
ATOM 2482 O O . ASN B 1 132 ? -3.771 10.758 0.83 1 86.69 132 ASN B O 1
ATOM 2486 N N . THR B 1 133 ? -3.141 12.383 2.242 1 88.81 133 THR B N 1
ATOM 2487 C CA . THR B 1 133 ? -2.771 13.328 1.192 1 88.81 133 THR B CA 1
ATOM 2488 C C . THR B 1 133 ? -1.455 12.922 0.538 1 88.81 133 THR B C 1
ATOM 2490 O O . THR B 1 133 ? -1.122 13.398 -0.549 1 88.81 133 THR B O 1
ATOM 2493 N N . CYS B 1 134 ? -0.757 12.008 1.118 1 93.44 134 CYS B N 1
ATOM 2494 C CA . CYS B 1 134 ? 0.566 11.617 0.651 1 93.44 134 CYS B CA 1
ATOM 2495 C C . CYS B 1 134 ? 0.549 10.195 0.103 1 93.44 134 CYS B C 1
ATOM 2497 O O . CYS B 1 134 ? 1.584 9.523 0.063 1 93.44 134 CYS B O 1
ATOM 2499 N N . ASP B 1 135 ? -0.599 9.734 -0.284 1 92.06 135 ASP B N 1
ATOM 2500 C CA . ASP B 1 135 ? -0.76 8.367 -0.775 1 92.06 135 ASP B CA 1
ATOM 2501 C C . ASP B 1 135 ? 0.125 8.117 -1.993 1 92.06 135 ASP B C 1
ATOM 2503 O O . ASP B 1 135 ? 0.042 8.836 -2.988 1 92.06 135 ASP B O 1
ATOM 2507 N N . GLY B 1 136 ? 0.958 7.184 -1.886 1 94.62 136 GLY B N 1
ATOM 2508 C CA . GLY B 1 136 ? 1.775 6.781 -3.02 1 94.62 136 GLY B CA 1
ATOM 2509 C C . GLY B 1 136 ? 2.963 7.695 -3.254 1 94.62 136 GLY B C 1
ATOM 2510 O O . GLY B 1 136 ? 3.438 7.832 -4.383 1 94.62 136 GLY B O 1
ATOM 2511 N N . LEU B 1 137 ? 3.428 8.312 -2.256 1 96.38 137 LEU B N 1
ATOM 2512 C CA . LEU B 1 137 ? 4.586 9.188 -2.377 1 96.38 137 LEU B CA 1
ATOM 2513 C C . LEU B 1 137 ? 5.754 8.461 -3.033 1 96.38 137 LEU B C 1
ATOM 2515 O O . LEU B 1 137 ? 6.508 9.055 -3.807 1 96.38 137 LEU B O 1
ATOM 2519 N N . TYR B 1 138 ? 5.887 7.172 -2.754 1 96.88 138 TYR B N 1
ATOM 2520 C CA . TYR B 1 138 ? 6.996 6.363 -3.248 1 96.88 138 TYR B CA 1
ATOM 2521 C C . TYR B 1 138 ? 6.895 6.16 -4.754 1 96.88 138 TYR B C 1
ATOM 2523 O O . TYR B 1 138 ? 7.848 5.711 -5.395 1 96.88 138 TYR B O 1
ATOM 2531 N N . LEU B 1 139 ? 5.773 6.504 -5.328 1 96.69 139 LEU B N 1
ATOM 2532 C CA . LEU B 1 139 ? 5.582 6.371 -6.766 1 96.69 139 LEU B CA 1
ATOM 2533 C C . LEU B 1 139 ? 6.066 7.621 -7.496 1 96.69 139 LEU B C 1
ATOM 2535 O O . LEU B 1 139 ? 6.039 7.676 -8.727 1 96.69 139 LEU B O 1
ATOM 2539 N N . ARG B 1 140 ? 6.496 8.609 -6.734 1 95.69 140 ARG B N 1
ATOM 2540 C CA . ARG B 1 140 ? 7.074 9.828 -7.297 1 95.69 140 ARG B CA 1
ATOM 2541 C C . ARG B 1 140 ? 8.602 9.789 -7.23 1 95.69 140 ARG B C 1
ATOM 2543 O O . ARG B 1 140 ? 9.172 9.055 -6.422 1 95.69 140 ARG B O 1
ATOM 2550 N N . GLN B 1 141 ? 9.203 10.578 -8.133 1 95.75 141 GLN B N 1
ATOM 2551 C CA . GLN B 1 141 ? 10.656 10.656 -8.141 1 95.75 141 GLN B CA 1
ATOM 2552 C C . GLN B 1 141 ? 11.172 11.43 -6.926 1 95.75 141 GLN B C 1
ATOM 2554 O O . GLN B 1 141 ? 10.758 12.57 -6.691 1 95.75 141 GLN B O 1
ATOM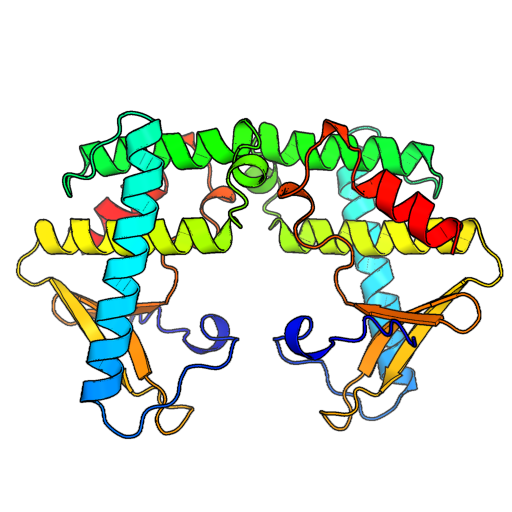 2559 N N . LYS B 1 142 ? 12.055 10.773 -6.203 1 95.88 142 LYS B N 1
ATOM 2560 C CA . LYS B 1 142 ? 12.625 11.383 -5.008 1 95.88 142 LYS B CA 1
ATOM 2561 C C . LYS B 1 142 ? 13.227 12.75 -5.328 1 95.88 142 LYS B C 1
ATOM 2563 O O . LYS B 1 142 ? 13.086 13.695 -4.543 1 95.88 142 LYS B O 1
ATOM 2568 N N . GLU B 1 143 ? 13.836 12.891 -6.449 1 95 143 GLU B N 1
ATOM 2569 C CA . GLU B 1 143 ? 14.539 14.102 -6.848 1 95 143 GLU B CA 1
ATOM 2570 C C . GLU B 1 143 ? 13.578 15.281 -6.984 1 95 143 GLU B C 1
ATOM 2572 O O . GLU B 1 143 ? 13.984 16.438 -6.895 1 95 143 GLU B O 1
ATOM 2577 N N . GLU B 1 144 ? 12.328 15.031 -7.16 1 95.19 144 GLU B N 1
ATOM 2578 C CA . GLU B 1 144 ? 11.328 16.078 -7.34 1 95.19 144 GLU B CA 1
ATOM 2579 C C . GLU B 1 144 ? 10.852 16.625 -5.992 1 95.19 144 GLU B C 1
ATOM 2581 O O . GLU B 1 144 ? 10.086 17.578 -5.945 1 95.19 144 GLU B O 1
ATOM 2586 N N . GLN B 1 145 ? 11.273 15.969 -4.906 1 96.88 145 GLN B N 1
ATOM 2587 C CA . GLN B 1 145 ? 10.844 16.359 -3.566 1 96.88 145 GLN B CA 1
ATOM 2588 C C . GLN B 1 145 ? 9.32 16.453 -3.482 1 96.88 145 GLN B C 1
ATOM 2590 O O . GLN B 1 145 ? 8.781 17.516 -3.174 1 96.88 145 GLN B O 1
ATOM 2595 N N . PRO B 1 146 ? 8.742 15.344 -3.691 1 97.25 146 PRO B N 1
ATOM 2596 C CA . PRO B 1 146 ? 7.285 15.367 -3.865 1 97.25 146 PRO B CA 1
ATOM 2597 C C . PRO B 1 146 ? 6.551 15.891 -2.635 1 97.25 146 PRO B C 1
ATOM 2599 O O . PRO B 1 146 ? 5.531 16.578 -2.766 1 97.25 146 PRO B O 1
ATOM 2602 N N . LEU B 1 147 ? 7.031 15.586 -1.471 1 97.62 147 LEU B N 1
ATOM 2603 C CA . LEU B 1 147 ? 6.379 16.078 -0.261 1 97.62 147 LEU B CA 1
ATOM 2604 C C . LEU B 1 147 ? 6.496 17.594 -0.155 1 97.62 147 LEU B C 1
ATOM 2606 O O . LEU B 1 147 ? 5.512 18.281 0.14 1 97.62 147 LEU B O 1
ATOM 2610 N N . LEU B 1 148 ? 7.672 18.062 -0.387 1 97.25 148 LEU B N 1
ATOM 2611 C CA . LEU B 1 148 ? 7.891 19.516 -0.343 1 97.25 148 LEU B CA 1
ATOM 2612 C C . LEU B 1 148 ? 7.078 20.219 -1.425 1 97.25 148 LEU B C 1
ATOM 2614 O O . LEU B 1 148 ? 6.551 21.312 -1.198 1 97.25 148 LEU B O 1
ATOM 2618 N N . SER B 1 149 ? 7.043 19.594 -2.574 1 96.06 149 SER B N 1
ATOM 2619 C CA . SER B 1 149 ? 6.246 20.156 -3.662 1 96.06 149 SER B CA 1
ATOM 2620 C C . SER B 1 149 ? 4.773 20.266 -3.277 1 96.06 149 SER B C 1
ATOM 2622 O O . SER B 1 149 ? 4.105 21.234 -3.613 1 96.06 149 SER B O 1
ATOM 2624 N N . LEU B 1 150 ? 4.324 19.25 -2.604 1 94.06 150 LEU B N 1
ATOM 2625 C CA . LEU B 1 150 ? 2.945 19.25 -2.123 1 94.06 150 LEU B CA 1
ATOM 2626 C C . LEU B 1 150 ? 2.734 20.375 -1.107 1 94.06 150 LEU B C 1
ATOM 2628 O O . LEU B 1 150 ? 1.735 21.094 -1.171 1 94.06 150 LEU B O 1
ATOM 2632 N N . PHE B 1 151 ? 3.607 20.547 -0.193 1 94.75 151 PHE B N 1
ATOM 2633 C CA . PHE B 1 151 ? 3.551 21.625 0.796 1 94.75 151 PHE B CA 1
ATOM 2634 C C . PHE B 1 151 ? 3.471 22.984 0.117 1 94.75 151 PHE B C 1
ATOM 2636 O O . PHE B 1 151 ? 2.604 23.797 0.444 1 94.75 151 PHE B O 1
ATOM 2643 N N . ASP B 1 152 ? 4.34 23.125 -0.848 1 93.38 152 ASP B N 1
ATOM 2644 C CA . ASP B 1 152 ? 4.398 24.406 -1.553 1 93.38 152 ASP B CA 1
ATOM 2645 C C . ASP B 1 152 ? 3.094 24.688 -2.295 1 93.38 152 ASP B C 1
ATOM 2647 O O . ASP B 1 152 ? 2.631 25.828 -2.34 1 93.38 152 ASP B O 1
ATOM 2651 N N . SER B 1 153 ? 2.551 23.672 -2.834 1 89.69 153 SER B N 1
ATOM 2652 C CA . SER B 1 153 ? 1.295 23.812 -3.559 1 89.69 153 SER B CA 1
ATOM 2653 C C . SER B 1 153 ? 0.154 24.188 -2.619 1 89.69 153 SER B C 1
ATOM 2655 O O . SER B 1 153 ? -0.718 24.984 -2.979 1 89.69 153 SER B O 1
ATOM 2657 N N . LEU B 1 154 ? 0.164 23.656 -1.442 1 86.5 154 LEU B N 1
ATOM 2658 C CA . LEU B 1 154 ? -0.903 23.891 -0.477 1 86.5 154 LEU B CA 1
ATOM 2659 C C . LEU B 1 154 ? -0.752 25.266 0.173 1 86.5 154 LEU B C 1
ATOM 2661 O O . LEU B 1 154 ? -1.746 25.906 0.541 1 86.5 154 LEU B O 1
ATOM 2665 N N . VAL B 1 155 ? 0.477 25.688 0.267 1 83.56 155 VAL B N 1
ATOM 2666 C CA . VAL B 1 155 ? 0.737 26.984 0.875 1 83.56 155 VAL B CA 1
ATOM 2667 C C . VAL B 1 155 ? 0.428 28.094 -0.128 1 83.56 155 VAL B C 1
ATOM 2669 O O . VAL B 1 155 ? -0.085 29.156 0.246 1 83.56 155 VAL B O 1
ATOM 2672 N N . ARG B 1 156 ? 0.743 27.797 -1.386 1 78.38 156 ARG B N 1
ATOM 2673 C CA . ARG B 1 156 ? 0.522 28.812 -2.408 1 78.38 156 ARG B CA 1
ATOM 2674 C C . ARG B 1 156 ? -0.95 28.891 -2.803 1 78.38 156 ARG B C 1
ATOM 2676 O O . ARG B 1 156 ? -1.403 29.891 -3.354 1 78.38 156 ARG B O 1
ATOM 2683 N N . SER B 1 157 ? -1.716 27.922 -2.562 1 66.38 157 SER B N 1
ATOM 2684 C CA . SER B 1 157 ? -3.119 27.969 -2.959 1 66.38 157 SER B CA 1
ATOM 2685 C C . SER B 1 157 ? -3.91 28.938 -2.09 1 66.38 157 SER B C 1
ATOM 2687 O O . SER B 1 157 ? -3.545 29.188 -0.939 1 66.38 157 SER B O 1
#

Foldseek 3Di:
DQPAVPPVPVQCVDDFDFAPDPVVVVVVVVVVLVVLQVVVQVVVVVVPQDLPLELVSLLVVLVVLVVCVVVVVCVVVVHDNQSNQLSSQSSLLSSLVVLDVQKDKDKDDDPPDHRGIFIWMDGDHHIHTHSGPCPPVVVDDSVVVVSSVVSVVSNVD/DQPQVPPVCVQPVDDFDFAPDPVVVVVVVVVVLVVLQVVVQVVVVVVPQDLPLELVSLLVVLVVLVVCVVVVVCVVVVHDNQSNQLSSQSSLLSSLVVLDVQKDKDKDDDPPDHRGIFIWMDGDHHIHTHSGPCPPVVVDDSVVVVSSVVSVVSNVD

Sequence (314 aa):
MDHSFFQPEKQYGEDLPIFEQEWEAIAFYYDYRQSQIEELNELCQFYNISLTYTRESLEELENLYFQSIQELLLADWNLPIEEFEKMISVYLIDCVIAHHEDAEWVVKPYPYTDGAYTMGFRRHRKSWHTMNTCDGLYLRQKEEQPLLSLFDSLVRSMDHSFFQPEKQYGEDLPIFEQEWEAIAFYYDYRQSQIEELNELCQFYNISLTYTRESLEELENLYFQSIQELLLADWNLPIEEFEKMISVYLIDCVIAHHEDAEWVVKPYPYTDGAYTMGFRRHRKSWHTMNTCDGLYLRQKEEQPLLSLFDSLVRS

Organism: NCBI:txid227866

pLDDT: mean 87.6, std 17.41, range [19.55, 98.56]

Solvent-accessible surface area (backbone atoms only — not comparable to full-atom values): 17574 Å² total; per-residue (Å²): 135,86,79,58,61,56,59,51,64,75,75,47,56,64,84,64,60,69,38,96,46,70,68,57,46,47,50,48,55,51,51,50,49,50,51,33,48,51,55,46,47,57,57,30,49,78,70,75,46,65,88,71,56,40,73,66,36,48,50,54,48,48,51,48,53,56,47,30,45,39,67,50,39,34,24,79,63,68,44,57,67,69,58,54,26,29,28,49,27,52,51,51,52,51,24,45,32,70,75,29,88,63,32,44,79,44,70,42,76,37,92,88,39,88,47,21,54,40,52,28,42,31,42,80,92,45,59,40,46,53,80,43,81,38,69,64,57,70,49,44,60,72,89,67,37,58,64,58,50,49,51,50,53,63,61,71,96,133,84,81,58,62,54,58,53,63,76,74,48,55,63,85,64,60,70,38,94,44,70,68,57,46,49,50,48,53,51,51,49,50,50,50,34,48,52,53,48,47,58,58,30,50,79,70,75,45,65,89,70,58,42,72,67,35,48,50,54,48,49,50,49,54,54,48,31,45,39,67,50,37,33,23,79,65,69,45,57,68,68,58,53,25,29,29,51,27,54,52,51,51,52,25,46,33,70,74,29,88,63,33,42,79,41,71,43,76,36,91,89,40,88,46,20,54,40,51,28,41,30,42,81,94,45,59,40,45,52,82,44,82,37,69,65,57,68,49,45,60,73,89,66,37,57,64,60,48,50,50,51,53,62,62,70,97

Radius of gyration: 21.79 Å; Cα contacts (8 Å, |Δi|>4): 395; chains: 2; bounding box: 43×64×38 Å

Secondary structure (DSSP, 8-state):
-------HHHH--S---B-SSHHHHHHHHHHHHHHHHHHHHHHHHHTT----SSHHHHHHHHHHHHHHHHTTHHHHHT--HHHHHHHHHHHHHHHHHHH-TTEEEEEEE-TTSTTBEEEEEEETTEEEE-S-TTTTGGGS-GGG-HHHHHHHHHHH-/-------HHHH--S---B-SSHHHHHHHHHHHHHHHHHHHHHHHHTTT----SSHHHHHHHHHHHHHHHHTTHHHHHT--HHHHHHHHHHHHHHHHHHH-TTEEEEEEE-TTSTTBEEEEEEETTEEEE-S-TTTTGGGS-GGG-HHHHHHHHHHH-